Protein AF-H9FHM6-F1 (afdb_monomer_lite)

Structure (mmCIF, N/CA/C/O backbone):
data_AF-H9FHM6-F1
#
_entry.id   AF-H9FHM6-F1
#
loop_
_atom_site.group_PDB
_atom_site.id
_atom_site.type_symbol
_atom_site.label_atom_id
_atom_site.label_alt_id
_atom_site.label_comp_id
_atom_site.label_asym_id
_atom_site.label_entity_id
_atom_site.label_seq_id
_atom_site.pdbx_PDB_ins_code
_atom_site.Cartn_x
_atom_site.Cartn_y
_atom_site.Cartn_z
_atom_site.occupancy
_atom_site.B_iso_or_equiv
_atom_site.auth_seq_id
_atom_site.auth_comp_id
_atom_site.auth_asym_id
_atom_site.auth_atom_id
_atom_site.pdbx_PDB_model_num
ATOM 1 N N . ARG A 1 1 ? 4.103 -16.249 -3.673 1.00 85.31 1 ARG A N 1
ATOM 2 C CA . ARG A 1 1 ? 2.623 -16.166 -3.685 1.00 85.31 1 ARG A CA 1
ATOM 3 C C . ARG A 1 1 ? 2.269 -14.720 -3.972 1.00 85.31 1 ARG A C 1
ATOM 5 O O . ARG A 1 1 ? 2.961 -13.858 -3.449 1.00 85.31 1 ARG A O 1
ATOM 12 N N . VAL A 1 2 ? 1.282 -14.484 -4.830 1.00 94.75 2 VAL A N 1
ATOM 13 C CA . VAL A 1 2 ? 0.764 -13.145 -5.135 1.00 94.75 2 VAL A CA 1
ATOM 14 C C . VAL A 1 2 ? -0.624 -13.052 -4.516 1.00 94.75 2 VAL A C 1
ATOM 16 O O . VAL A 1 2 ? -1.421 -13.977 -4.687 1.00 94.75 2 VAL A O 1
ATOM 19 N N . LEU A 1 3 ? -0.878 -11.985 -3.769 1.00 96.19 3 LEU A N 1
ATOM 20 C CA . LEU A 1 3 ? -2.120 -11.754 -3.040 1.00 96.19 3 LEU A CA 1
ATOM 21 C C . LEU A 1 3 ? -2.648 -10.373 -3.399 1.00 96.19 3 LEU A C 1
ATOM 23 O O . LEU A 1 3 ? -1.886 -9.412 -3.451 1.00 96.19 3 LEU A O 1
ATOM 27 N N . GLN A 1 4 ? -3.953 -10.276 -3.613 1.00 96.12 4 GLN A N 1
ATOM 28 C CA . GLN A 1 4 ? -4.640 -9.005 -3.727 1.00 96.12 4 GLN A CA 1
ATOM 29 C C . GLN A 1 4 ? -5.684 -8.892 -2.616 1.00 96.12 4 GLN A C 1
ATOM 31 O O . GLN A 1 4 ? -6.581 -9.729 -2.518 1.00 96.12 4 GLN A O 1
ATOM 36 N N . VAL A 1 5 ? -5.569 -7.854 -1.794 1.00 96.56 5 VAL A N 1
ATOM 37 C CA . VAL A 1 5 ? -6.549 -7.483 -0.768 1.00 96.56 5 VAL A CA 1
ATOM 38 C C . VAL A 1 5 ? -7.176 -6.172 -1.211 1.00 96.56 5 VAL A C 1
ATOM 40 O O . VAL A 1 5 ? -6.481 -5.162 -1.303 1.00 96.56 5 VAL A O 1
ATOM 43 N N . GLY A 1 6 ? -8.458 -6.209 -1.577 1.00 94.31 6 GLY A N 1
ATOM 44 C CA . GLY A 1 6 ? -9.144 -5.082 -2.204 1.00 94.31 6 GLY A CA 1
ATOM 45 C C . GLY A 1 6 ? -8.365 -4.532 -3.407 1.00 94.31 6 GLY A C 1
ATOM 46 O O . GLY A 1 6 ? -8.146 -5.237 -4.400 1.00 94.31 6 GLY A O 1
ATOM 47 N N . PHE A 1 7 ? -7.923 -3.284 -3.295 1.00 93.94 7 PHE A N 1
ATOM 48 C CA . PHE A 1 7 ? -7.172 -2.536 -4.309 1.00 93.94 7 PHE A CA 1
ATOM 49 C C . PHE A 1 7 ? -5.644 -2.591 -4.140 1.00 93.94 7 PHE A C 1
ATOM 51 O O . PHE A 1 7 ? -4.909 -1.885 -4.831 1.00 93.94 7 PHE A O 1
ATOM 58 N N . HIS A 1 8 ? -5.156 -3.439 -3.233 1.00 95.81 8 HIS A N 1
ATOM 59 C CA . HIS A 1 8 ? -3.741 -3.587 -2.922 1.00 95.81 8 HIS A CA 1
ATOM 60 C C . HIS A 1 8 ? -3.226 -4.965 -3.354 1.00 95.81 8 HIS A C 1
ATOM 62 O O . HIS A 1 8 ? -3.703 -5.996 -2.881 1.00 95.81 8 HIS A O 1
ATOM 68 N N . LEU A 1 9 ? -2.249 -4.999 -4.259 1.00 96.81 9 LEU A N 1
ATOM 69 C CA . LEU A 1 9 ? -1.595 -6.202 -4.775 1.00 96.81 9 LEU A CA 1
ATOM 70 C C . LEU A 1 9 ? -0.186 -6.306 -4.200 1.00 96.81 9 LEU A C 1
ATOM 72 O O . LEU A 1 9 ? 0.595 -5.371 -4.327 1.00 96.81 9 LEU A O 1
ATOM 76 N N . SER A 1 10 ? 0.171 -7.459 -3.646 1.00 97.06 10 SER A N 1
ATOM 77 C CA . SER A 1 10 ? 1.517 -7.728 -3.145 1.00 97.06 10 SER A CA 1
ATOM 78 C C . SER A 1 10 ? 2.063 -9.065 -3.636 1.00 97.06 10 SER A C 1
ATOM 80 O O . SER A 1 10 ? 1.329 -10.013 -3.942 1.00 97.06 10 SER A O 1
ATOM 82 N N . GLY A 1 11 ? 3.386 -9.145 -3.738 1.00 96.25 11 GLY A N 1
ATOM 83 C CA . GLY A 1 11 ? 4.077 -10.352 -4.158 1.00 96.25 11 GLY A CA 1
ATOM 84 C C . GLY A 1 11 ? 5.587 -10.251 -4.004 1.00 96.25 11 GLY A C 1
ATOM 85 O O . GLY A 1 11 ? 6.148 -9.173 -3.845 1.00 96.25 11 GLY A O 1
ATOM 86 N N . ASN A 1 12 ? 6.245 -11.405 -4.088 1.00 95.38 12 ASN A N 1
ATOM 87 C CA . ASN A 1 12 ? 7.701 -11.491 -4.099 1.00 95.38 12 ASN A CA 1
ATOM 88 C C . ASN A 1 12 ? 8.183 -11.805 -5.513 1.00 95.38 12 ASN A C 1
ATOM 90 O O . ASN A 1 12 ? 7.751 -12.806 -6.096 1.00 95.38 12 ASN A O 1
ATOM 94 N N . ILE A 1 13 ? 9.084 -10.978 -6.034 1.00 94.62 13 ILE A N 1
ATOM 95 C CA . ILE A 1 13 ? 9.732 -11.164 -7.330 1.00 94.62 13 ILE A CA 1
ATOM 96 C C . ILE A 1 13 ? 11.127 -11.728 -7.105 1.00 94.62 13 ILE A C 1
ATOM 98 O O . ILE A 1 13 ? 11.865 -11.265 -6.238 1.00 94.62 13 ILE A O 1
ATOM 102 N N . ARG A 1 14 ? 11.460 -12.761 -7.875 1.00 92.38 14 ARG A N 1
ATOM 103 C CA . ARG A 1 14 ? 12.772 -13.398 -7.863 1.00 92.38 14 ARG A CA 1
ATOM 104 C C . ARG A 1 14 ? 13.575 -12.900 -9.047 1.00 92.38 14 ARG A C 1
ATOM 106 O O . ARG A 1 14 ? 13.122 -13.036 -10.184 1.00 92.38 14 ARG A O 1
ATOM 113 N N . GLU A 1 15 ? 14.739 -12.338 -8.767 1.00 89.75 15 GLU A N 1
ATOM 114 C CA . GLU A 1 15 ? 15.696 -11.928 -9.783 1.00 89.75 15 GLU A CA 1
ATOM 115 C C . GLU A 1 15 ? 16.900 -12.882 -9.737 1.00 89.75 15 GLU A C 1
ATOM 117 O O . GLU A 1 15 ? 17.553 -12.991 -8.690 1.00 89.75 15 GLU A O 1
ATOM 122 N N . PRO A 1 16 ? 17.183 -13.617 -10.830 1.00 84.19 16 PRO A N 1
ATOM 123 C CA . PRO A 1 16 ? 18.347 -14.486 -10.877 1.00 84.19 16 PRO A CA 1
ATOM 124 C C . PRO A 1 16 ? 19.620 -13.639 -10.782 1.00 84.19 16 PRO A C 1
ATOM 126 O O . PRO A 1 16 ? 19.799 -12.687 -11.540 1.00 84.19 16 PRO A O 1
ATOM 129 N N . GLY A 1 17 ? 20.500 -13.997 -9.844 1.00 81.81 17 GLY A N 1
ATOM 130 C CA . GLY A 1 17 ? 21.808 -13.364 -9.703 1.00 81.81 17 GLY A CA 1
ATOM 131 C C . GLY A 1 17 ? 22.712 -13.634 -10.909 1.00 81.81 17 GLY A C 1
ATOM 132 O O . GLY A 1 17 ? 22.479 -14.554 -11.701 1.00 81.81 17 GLY A O 1
ATOM 133 N N . GLY A 1 18 ? 23.774 -12.835 -11.040 1.00 82.56 18 GLY A N 1
ATOM 134 C CA . GLY A 1 18 ? 24.854 -13.118 -11.984 1.00 82.56 18 GLY A CA 1
ATOM 135 C C . GLY A 1 18 ? 25.578 -14.441 -11.670 1.00 82.56 18 GLY A C 1
ATOM 136 O O . GLY A 1 18 ? 25.321 -15.072 -10.643 1.00 82.56 18 GLY A O 1
ATOM 137 N N . PRO A 1 19 ? 26.509 -14.891 -12.530 1.00 79.62 19 PRO A N 1
ATOM 138 C CA . PRO A 1 19 ? 27.256 -16.126 -12.302 1.00 79.62 19 PRO A CA 1
ATOM 139 C C . PRO A 1 19 ? 27.981 -16.102 -10.946 1.00 79.62 19 PRO A C 1
ATOM 141 O O . PRO A 1 19 ? 28.903 -15.317 -10.748 1.00 79.62 19 PRO A O 1
ATOM 144 N N . GLY A 1 20 ? 27.566 -16.970 -10.018 1.00 80.12 20 GLY A N 1
ATOM 145 C CA . GLY A 1 20 ? 28.132 -17.055 -8.666 1.00 80.12 20 GLY A CA 1
ATOM 146 C C . GLY A 1 20 ? 27.477 -16.148 -7.615 1.00 80.12 20 GLY A C 1
ATOM 147 O O . GLY A 1 20 ? 27.861 -16.225 -6.450 1.00 80.12 20 GLY A O 1
ATOM 148 N N . GLU A 1 21 ? 26.481 -15.338 -7.981 1.00 83.56 21 GLU A N 1
ATOM 149 C CA . GLU A 1 21 ? 25.692 -14.545 -7.032 1.00 83.56 21 GLU A CA 1
ATOM 150 C C . GLU A 1 21 ? 24.398 -15.266 -6.616 1.00 83.56 21 GLU A C 1
ATOM 152 O O . GLU A 1 21 ? 23.794 -15.981 -7.422 1.00 83.56 21 GLU A O 1
ATOM 157 N N . PRO A 1 22 ? 23.937 -15.081 -5.365 1.00 84.75 22 PRO A N 1
ATOM 158 C CA . PRO A 1 22 ? 22.663 -15.630 -4.920 1.00 84.75 22 PRO A CA 1
ATOM 159 C C . PRO A 1 22 ? 21.474 -14.960 -5.626 1.00 84.75 22 PRO A C 1
ATOM 161 O O . PRO A 1 22 ? 21.528 -13.793 -6.015 1.00 84.75 22 PRO A O 1
ATOM 164 N N . GLU A 1 23 ? 20.372 -15.704 -5.745 1.00 89.00 23 GLU A N 1
ATOM 165 C CA . GLU A 1 23 ? 19.079 -15.165 -6.179 1.00 89.00 23 GLU A CA 1
ATOM 166 C C . GLU A 1 23 ? 18.618 -14.066 -5.212 1.00 89.00 23 GLU A C 1
ATOM 168 O O . GLU A 1 23 ? 18.685 -14.228 -3.989 1.00 89.00 23 GLU A O 1
ATOM 173 N N . ARG A 1 24 ? 18.137 -12.948 -5.761 1.00 91.00 24 ARG A N 1
ATOM 174 C CA . ARG A 1 24 ? 17.620 -11.826 -4.974 1.00 91.00 24 ARG A CA 1
ATOM 175 C C . ARG A 1 24 ? 16.100 -11.881 -4.937 1.00 91.00 24 ARG A C 1
ATOM 177 O O . ARG A 1 24 ? 15.446 -12.186 -5.936 1.00 91.00 24 ARG A O 1
ATOM 184 N N . LEU A 1 25 ? 15.538 -11.591 -3.767 1.00 93.00 25 LEU A N 1
ATOM 185 C CA . LEU A 1 25 ? 14.098 -11.566 -3.549 1.00 93.00 25 LEU A CA 1
ATOM 186 C C . LEU A 1 25 ? 13.657 -10.138 -3.244 1.00 93.00 25 LEU A C 1
ATOM 188 O O . LEU A 1 25 ? 14.088 -9.553 -2.253 1.00 93.00 25 LEU A O 1
ATOM 192 N N . TYR A 1 26 ? 12.759 -9.611 -4.065 1.00 94.44 26 TYR A N 1
ATOM 193 C CA . TYR A 1 26 ? 12.200 -8.277 -3.901 1.00 94.44 26 TYR A CA 1
ATOM 194 C C . TYR A 1 26 ? 10.729 -8.377 -3.519 1.00 94.44 26 TYR A C 1
ATOM 196 O O . TYR A 1 26 ? 9.919 -8.918 -4.275 1.00 94.44 26 TYR A O 1
ATOM 204 N N . HIS A 1 27 ? 10.379 -7.853 -2.346 1.00 94.88 27 HIS A N 1
ATOM 205 C CA . HIS A 1 27 ? 8.982 -7.647 -1.984 1.00 94.88 27 HIS A CA 1
ATOM 206 C C . HIS A 1 27 ? 8.454 -6.419 -2.726 1.00 94.88 27 HIS A C 1
ATOM 208 O O . HIS A 1 27 ? 9.085 -5.357 -2.711 1.00 94.88 27 HIS A O 1
ATOM 214 N N . VAL A 1 28 ? 7.308 -6.580 -3.381 1.00 96.00 28 VAL A N 1
ATOM 215 C CA . VAL A 1 28 ? 6.662 -5.544 -4.182 1.00 96.00 28 VAL A CA 1
ATOM 216 C C . VAL A 1 28 ? 5.209 -5.426 -3.758 1.00 96.00 28 VAL A C 1
ATOM 218 O O . VAL A 1 28 ? 4.505 -6.433 -3.658 1.00 96.00 28 VAL A O 1
ATOM 221 N N . SER A 1 29 ? 4.749 -4.197 -3.560 1.00 95.38 29 SER A N 1
ATOM 222 C CA . SER A 1 29 ? 3.340 -3.873 -3.401 1.00 95.38 29 SER A CA 1
ATOM 223 C C . SER A 1 29 ? 2.911 -2.761 -4.354 1.00 95.38 29 SER A C 1
ATOM 225 O O . SER A 1 29 ? 3.687 -1.875 -4.708 1.00 95.38 29 SER A O 1
ATOM 227 N N . ILE A 1 30 ? 1.672 -2.855 -4.826 1.00 95.06 30 ILE A N 1
ATOM 228 C CA . ILE A 1 30 ? 1.076 -1.972 -5.824 1.00 95.06 30 ILE A CA 1
ATOM 229 C C . ILE A 1 30 ? -0.347 -1.679 -5.371 1.00 95.06 30 ILE A C 1
ATOM 231 O O . ILE A 1 30 ? -1.136 -2.607 -5.193 1.00 95.06 30 ILE A O 1
ATOM 235 N N . SER A 1 31 ? -0.690 -0.404 -5.243 1.00 93.12 31 SER A N 1
ATOM 236 C CA . SER A 1 31 ? -2.080 0.019 -5.088 1.00 93.12 31 SER A CA 1
ATOM 237 C C . SER A 1 31 ? -2.587 0.554 -6.415 1.00 93.12 31 SER A C 1
ATOM 239 O O . SER A 1 31 ? -1.858 1.233 -7.146 1.00 93.12 31 SER A O 1
ATOM 241 N N . PHE A 1 32 ? -3.828 0.226 -6.745 1.00 90.69 32 PHE A N 1
ATOM 242 C CA . PHE A 1 32 ? -4.462 0.689 -7.970 1.00 90.69 32 PHE A CA 1
ATOM 243 C C . PHE A 1 32 ? -5.866 1.195 -7.699 1.00 90.69 32 PHE A C 1
ATOM 245 O O . PHE A 1 32 ? -6.583 0.662 -6.869 1.00 90.69 32 PHE A O 1
ATOM 252 N N . ASP A 1 33 ? -6.278 2.206 -8.444 1.00 86.44 33 ASP A N 1
ATOM 253 C CA . ASP A 1 33 ? -7.623 2.758 -8.400 1.00 86.44 33 ASP A CA 1
ATOM 254 C C . ASP A 1 33 ? -8.052 3.105 -9.825 1.00 86.44 33 ASP A C 1
ATOM 256 O O . ASP A 1 33 ? -7.259 3.657 -10.589 1.00 86.44 33 ASP A O 1
ATOM 260 N N . ARG A 1 34 ? -9.293 2.756 -10.191 1.00 82.69 34 ARG A N 1
ATOM 261 C CA . ARG A 1 34 ? -9.879 3.018 -11.520 1.00 82.69 34 ARG A CA 1
ATOM 262 C C . ARG A 1 34 ? -8.893 2.727 -12.662 1.00 82.69 34 ARG A C 1
ATOM 264 O O . ARG A 1 34 ? -8.649 3.578 -13.498 1.00 82.69 34 ARG A O 1
ATOM 271 N N . CYS A 1 35 ? -8.301 1.529 -12.652 1.00 79.81 35 CYS A N 1
ATOM 272 C CA . CYS A 1 35 ? -7.311 1.051 -13.632 1.00 79.81 35 CYS A CA 1
ATOM 273 C C . CYS A 1 35 ? -5.944 1.770 -13.659 1.00 79.81 35 CYS A C 1
ATOM 275 O O . CYS A 1 35 ? -5.107 1.421 -14.493 1.00 79.81 35 CYS A O 1
ATOM 277 N N . LYS A 1 36 ? -5.658 2.683 -12.724 1.00 83.69 36 LYS A N 1
ATOM 278 C CA . LYS A 1 36 ? -4.358 3.360 -12.581 1.00 83.69 36 LYS A CA 1
ATOM 279 C C . LYS A 1 36 ? -3.587 2.814 -11.396 1.00 83.69 36 LYS A C 1
ATOM 281 O O . LYS A 1 36 ? -4.176 2.524 -10.363 1.00 83.69 36 LYS A O 1
ATOM 286 N N . ILE A 1 37 ? -2.266 2.747 -11.513 1.00 88.69 37 ILE A N 1
ATOM 287 C CA . ILE A 1 37 ? -1.392 2.521 -10.358 1.00 88.69 37 ILE A CA 1
ATOM 288 C C . ILE A 1 37 ? -1.253 3.849 -9.609 1.00 88.69 37 ILE A C 1
ATOM 290 O O . ILE A 1 37 ? -0.779 4.834 -10.181 1.00 88.69 37 ILE A O 1
ATOM 294 N N . THR A 1 38 ? -1.670 3.868 -8.345 1.00 87.12 38 THR A N 1
ATOM 295 C CA . THR A 1 38 ? -1.702 5.065 -7.485 1.00 87.12 38 THR A CA 1
ATOM 296 C C . THR A 1 38 ? -0.558 5.101 -6.478 1.00 87.12 38 THR A C 1
ATOM 298 O O . THR A 1 38 ? -0.101 6.179 -6.101 1.00 87.12 38 THR A O 1
ATOM 301 N N . SER A 1 39 ? -0.023 3.941 -6.095 1.00 88.62 39 SER A N 1
ATOM 302 C CA . SER A 1 39 ? 1.209 3.845 -5.313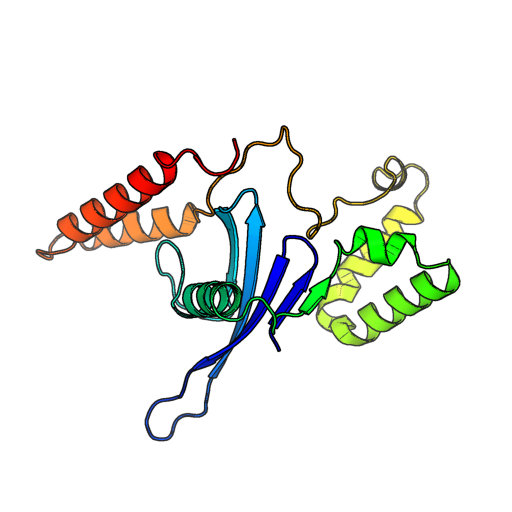 1.00 88.62 39 SER A CA 1
ATOM 303 C C . SER A 1 39 ? 1.940 2.536 -5.571 1.00 88.62 39 SER A C 1
ATOM 305 O O . SER A 1 39 ? 1.327 1.522 -5.918 1.00 88.62 39 SER A O 1
ATOM 307 N N . VAL A 1 40 ? 3.260 2.558 -5.395 1.00 91.06 40 VAL A N 1
ATOM 308 C CA . VAL A 1 40 ? 4.104 1.363 -5.451 1.00 91.06 40 VAL A CA 1
ATOM 309 C C . VAL A 1 40 ? 5.105 1.374 -4.306 1.00 91.06 40 VAL A C 1
ATOM 311 O O . VAL A 1 40 ? 5.547 2.428 -3.860 1.00 91.06 40 VAL A O 1
ATOM 314 N N . SER A 1 41 ? 5.488 0.191 -3.848 1.00 91.31 41 SER A N 1
ATOM 315 C CA . SER A 1 41 ? 6.651 -0.008 -2.992 1.00 91.31 41 SER A CA 1
ATOM 316 C C . SER A 1 41 ? 7.407 -1.224 -3.497 1.00 91.31 41 SER A C 1
ATOM 318 O O . SER A 1 41 ? 6.813 -2.265 -3.779 1.00 91.31 41 SER A O 1
ATOM 320 N N . CYS A 1 42 ? 8.719 -1.098 -3.653 1.00 92.69 42 CYS A N 1
ATOM 321 C CA . CYS A 1 42 ? 9.576 -2.192 -4.076 1.00 92.69 42 CYS A CA 1
ATOM 322 C C . CYS A 1 42 ? 10.878 -2.136 -3.287 1.00 92.69 42 CYS A C 1
ATOM 324 O O . CYS A 1 42 ? 11.508 -1.087 -3.220 1.00 92.69 42 CYS A O 1
ATOM 326 N N . GLY A 1 43 ? 11.321 -3.273 -2.751 1.00 89.75 43 GLY A N 1
ATOM 327 C CA . GLY A 1 43 ? 12.585 -3.368 -2.010 1.00 89.75 43 GLY A CA 1
ATOM 328 C C . GLY A 1 43 ? 13.855 -3.308 -2.872 1.00 89.75 43 GLY A C 1
ATOM 329 O O . GLY A 1 43 ? 14.872 -3.852 -2.460 1.00 89.75 43 GLY A O 1
ATOM 330 N N . CYS A 1 44 ? 13.798 -2.753 -4.088 1.00 90.12 44 CYS A N 1
ATOM 331 C CA . CYS A 1 44 ? 14.959 -2.640 -4.974 1.00 90.12 44 CYS A CA 1
ATOM 332 C C . CYS A 1 44 ? 15.469 -1.201 -5.023 1.00 90.12 44 CYS A C 1
ATOM 334 O O . CYS A 1 44 ? 14.677 -0.269 -4.934 1.00 90.12 44 CYS A O 1
ATOM 336 N N . ASP A 1 45 ? 16.753 -1.021 -5.321 1.00 82.56 45 ASP A N 1
ATOM 337 C CA . ASP A 1 45 ? 17.363 0.310 -5.443 1.00 82.56 45 ASP A CA 1
ATOM 338 C C . ASP A 1 45 ? 17.079 0.996 -6.792 1.00 82.56 45 ASP A C 1
ATOM 340 O O . ASP A 1 45 ? 17.639 2.054 -7.091 1.00 82.56 45 ASP A O 1
ATOM 344 N N . ASN A 1 46 ? 16.249 0.388 -7.650 1.00 77.88 46 ASN A N 1
ATOM 345 C CA .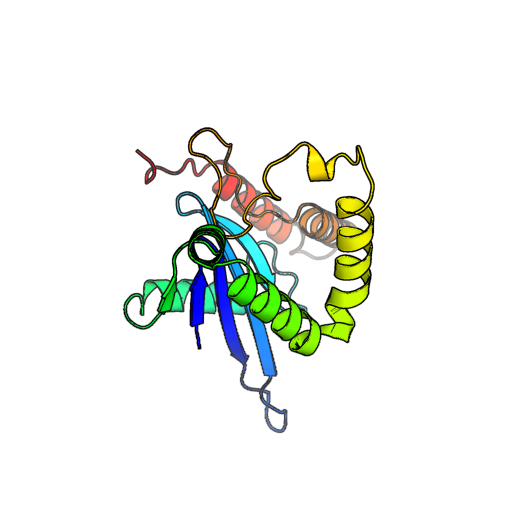 ASN A 1 46 ? 15.971 0.938 -8.968 1.00 77.88 46 ASN A CA 1
ATOM 346 C C . ASN A 1 46 ? 15.142 2.219 -8.853 1.00 77.88 46 ASN A C 1
ATOM 348 O O . ASN A 1 46 ? 13.966 2.186 -8.495 1.00 77.88 46 ASN A O 1
ATOM 352 N N . ARG A 1 47 ? 15.762 3.323 -9.260 1.00 66.44 47 ARG A N 1
ATOM 353 C CA . ARG A 1 47 ? 15.150 4.640 -9.373 1.00 66.44 47 ARG A CA 1
ATOM 354 C C . ARG A 1 47 ? 14.647 4.900 -10.793 1.00 66.44 47 ARG A C 1
ATOM 356 O O . ARG A 1 47 ? 14.916 5.968 -11.329 1.00 66.44 47 ARG A O 1
ATOM 363 N N . ASP A 1 48 ? 13.944 3.970 -11.434 1.00 69.25 48 ASP A N 1
ATOM 364 C CA . ASP A 1 48 ? 13.270 4.290 -12.703 1.00 69.25 48 ASP A CA 1
ATOM 365 C C . ASP A 1 48 ? 12.147 5.309 -12.448 1.00 69.25 48 ASP A C 1
ATOM 367 O O . ASP A 1 48 ? 11.521 5.296 -11.393 1.00 69.25 48 ASP A O 1
ATOM 371 N N . LEU A 1 49 ? 11.897 6.190 -13.414 1.00 66.44 49 LEU A N 1
ATOM 372 C CA . LEU A 1 49 ? 10.981 7.334 -13.320 1.00 66.44 49 LEU A CA 1
ATOM 373 C C . LEU A 1 49 ? 9.531 6.969 -13.010 1.00 66.44 49 LEU A C 1
ATOM 375 O O . LEU A 1 49 ? 8.776 7.821 -12.554 1.00 66.44 49 LEU A O 1
ATOM 379 N N . PHE A 1 50 ? 9.127 5.745 -13.345 1.00 74.19 50 PHE A N 1
ATOM 380 C CA . PHE A 1 50 ? 7.738 5.314 -13.235 1.00 74.19 50 PHE A CA 1
ATOM 381 C C . PHE A 1 50 ? 7.646 4.018 -12.447 1.00 74.19 50 PHE A C 1
ATOM 383 O O . PHE A 1 50 ? 7.176 4.019 -11.316 1.00 74.19 50 PHE A O 1
ATOM 390 N N . TYR A 1 51 ? 8.121 2.913 -13.026 1.00 86.25 51 TYR A N 1
ATOM 391 C CA . TYR A 1 51 ? 8.014 1.589 -12.426 1.00 86.25 51 TYR A CA 1
ATOM 392 C C . TYR A 1 51 ? 9.274 0.788 -12.723 1.00 86.25 51 TYR A C 1
ATOM 394 O O . TYR A 1 51 ? 9.664 0.645 -13.881 1.00 86.25 51 TYR A O 1
ATOM 402 N N . CYS A 1 52 ? 9.887 0.213 -11.692 1.00 90.06 52 CYS A N 1
ATOM 403 C CA . CYS A 1 52 ? 10.969 -0.740 -11.894 1.00 90.06 52 CYS A CA 1
ATOM 404 C C . CYS 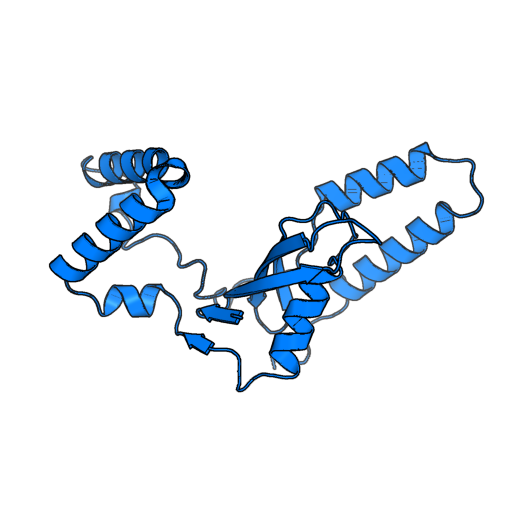A 1 52 ? 10.452 -2.027 -12.567 1.00 90.06 52 CYS A C 1
ATOM 406 O O . CYS A 1 52 ? 9.253 -2.333 -12.550 1.00 90.06 52 CYS A O 1
ATOM 408 N N . ALA A 1 53 ? 11.367 -2.836 -13.110 1.00 92.12 53 ALA A N 1
ATOM 409 C CA . ALA A 1 53 ? 11.025 -4.112 -13.741 1.00 92.12 53 ALA A CA 1
ATOM 410 C C . ALA A 1 53 ? 10.225 -5.051 -12.815 1.00 92.12 53 ALA A C 1
ATOM 412 O O . ALA A 1 53 ? 9.370 -5.791 -13.296 1.00 92.12 53 ALA A O 1
ATOM 413 N N . HIS A 1 54 ? 10.439 -4.987 -11.496 1.00 94.25 54 HIS A N 1
ATOM 414 C CA . HIS A 1 54 ? 9.711 -5.796 -10.515 1.00 94.25 54 HIS A CA 1
ATOM 415 C C . HIS A 1 54 ? 8.233 -5.406 -10.399 1.00 94.25 54 HIS A C 1
ATOM 417 O O . HIS A 1 54 ? 7.366 -6.280 -10.386 1.00 94.25 54 HIS A O 1
ATOM 423 N N . VAL A 1 55 ? 7.936 -4.102 -10.373 1.00 94.06 55 VAL A N 1
ATOM 424 C CA . VAL A 1 55 ? 6.558 -3.590 -10.398 1.00 94.06 55 VAL A CA 1
ATOM 425 C C . VAL A 1 55 ? 5.878 -4.025 -11.693 1.00 94.06 55 VAL A C 1
ATOM 427 O O . VAL A 1 55 ? 4.805 -4.624 -11.652 1.00 94.06 55 VAL A O 1
ATOM 430 N N . VAL A 1 56 ? 6.542 -3.828 -12.837 1.00 93.00 56 VAL A N 1
ATOM 431 C CA . VAL A 1 56 ? 6.019 -4.246 -14.148 1.00 93.00 56 VAL A CA 1
ATOM 432 C C . VAL A 1 56 ? 5.762 -5.757 -14.187 1.00 93.00 56 VAL A C 1
ATOM 434 O O . VAL A 1 56 ? 4.712 -6.193 -14.663 1.00 93.00 56 VAL A O 1
ATOM 437 N N . ALA A 1 57 ? 6.680 -6.566 -13.654 1.00 95.25 57 ALA A N 1
ATOM 438 C CA . ALA A 1 57 ? 6.536 -8.016 -13.588 1.00 95.25 57 ALA A CA 1
ATOM 439 C C . ALA A 1 57 ? 5.317 -8.434 -12.752 1.00 95.25 57 ALA A C 1
ATOM 441 O O . ALA A 1 57 ? 4.528 -9.265 -13.207 1.00 95.25 57 ALA A O 1
ATOM 442 N N . LEU A 1 58 ? 5.121 -7.835 -11.571 1.00 96.25 58 LEU A N 1
ATOM 443 C CA . LEU A 1 58 ? 3.973 -8.125 -10.710 1.00 96.25 58 LEU A CA 1
ATOM 444 C C . LEU A 1 58 ? 2.646 -7.723 -11.376 1.00 96.25 58 LEU A C 1
ATOM 446 O O . LEU A 1 58 ? 1.701 -8.518 -11.389 1.00 96.25 58 LEU A O 1
ATOM 450 N N . SER A 1 59 ? 2.584 -6.539 -11.997 1.00 95.00 59 SER A N 1
ATOM 451 C CA . SER A 1 59 ? 1.407 -6.082 -12.747 1.00 95.00 59 SER A CA 1
ATOM 452 C C . SER A 1 59 ? 1.067 -7.026 -13.904 1.00 95.00 59 SER A C 1
ATOM 454 O O . SER A 1 59 ? -0.075 -7.475 -14.032 1.00 95.00 59 SER A O 1
ATOM 456 N N . LEU A 1 60 ? 2.056 -7.392 -14.727 1.00 95.25 60 LEU A N 1
ATOM 457 C CA . LEU A 1 60 ? 1.858 -8.312 -15.850 1.00 95.25 60 LEU A CA 1
ATOM 458 C C . LEU A 1 60 ? 1.445 -9.708 -15.381 1.00 95.25 60 LEU A C 1
ATOM 460 O O . LEU A 1 60 ? 0.588 -10.328 -16.016 1.00 95.25 60 LEU A O 1
ATOM 464 N N . TYR A 1 61 ? 2.014 -10.198 -14.275 1.00 95.88 61 TYR A N 1
ATOM 465 C CA . TYR A 1 61 ? 1.626 -11.477 -13.689 1.00 95.88 61 TYR A CA 1
ATOM 466 C C . TYR A 1 61 ? 0.148 -11.465 -13.283 1.00 95.88 61 TYR A C 1
ATOM 468 O O . TYR A 1 61 ? -0.596 -12.373 -13.655 1.00 95.88 61 TYR A O 1
ATOM 476 N N . ARG A 1 62 ? -0.315 -10.406 -12.603 1.00 95.44 62 ARG A N 1
ATOM 477 C CA . ARG A 1 62 ? -1.726 -10.261 -12.214 1.00 95.44 62 ARG A CA 1
ATOM 478 C C . ARG A 1 62 ? -2.678 -10.226 -13.411 1.00 95.44 62 ARG A C 1
ATOM 480 O O . ARG A 1 62 ? -3.771 -10.793 -13.321 1.00 95.44 62 ARG A O 1
ATOM 487 N N . ILE A 1 63 ? -2.282 -9.583 -14.511 1.00 94.19 63 ILE A N 1
ATOM 488 C CA . ILE A 1 63 ? -3.080 -9.505 -15.745 1.00 94.19 63 ILE A CA 1
ATOM 489 C C . ILE A 1 63 ? -3.145 -10.875 -16.431 1.00 94.19 63 ILE A C 1
ATOM 491 O O . ILE A 1 63 ? -4.227 -11.360 -16.757 1.00 94.19 63 ILE A O 1
ATOM 495 N N . ARG A 1 64 ? -1.994 -11.531 -16.624 1.00 96.25 64 ARG A N 1
ATOM 496 C CA . ARG A 1 64 ? -1.898 -12.796 -17.373 1.00 96.25 64 ARG A CA 1
ATOM 497 C C . ARG A 1 64 ? -2.413 -14.005 -16.597 1.00 96.25 64 ARG A C 1
ATOM 499 O O . ARG A 1 64 ? -2.919 -14.948 -17.199 1.00 96.25 64 ARG A O 1
ATOM 506 N N . HIS A 1 65 ? -2.313 -13.977 -15.271 1.00 95.00 65 HIS A N 1
ATOM 507 C CA . HIS A 1 65 ? -2.653 -15.094 -14.392 1.00 95.00 65 HIS A CA 1
ATOM 508 C C . HIS A 1 65 ? -3.770 -14.727 -13.411 1.00 95.00 65 HIS A C 1
ATOM 510 O O . HIS A 1 65 ? -3.742 -15.117 -12.246 1.00 95.00 65 HIS A O 1
ATOM 516 N N . ALA A 1 66 ? -4.790 -14.006 -13.884 1.00 91.69 66 ALA A N 1
ATOM 517 C CA . ALA A 1 66 ? -5.866 -13.468 -13.049 1.00 91.69 66 ALA A CA 1
ATOM 518 C C . ALA A 1 66 ? -6.565 -14.499 -12.144 1.00 91.69 66 ALA A C 1
ATOM 520 O O . ALA A 1 66 ? -6.980 -14.157 -11.045 1.00 91.69 66 ALA A O 1
ATOM 521 N N . ARG A 1 67 ? -6.673 -15.758 -12.589 1.00 93.12 67 ARG A N 1
ATOM 522 C CA . ARG A 1 67 ? -7.296 -16.852 -11.820 1.00 93.12 67 ARG A CA 1
ATOM 523 C C . ARG A 1 67 ? -6.369 -17.502 -10.788 1.00 93.12 67 ARG A C 1
ATOM 525 O O . ARG A 1 67 ? -6.843 -18.264 -9.958 1.00 93.12 67 ARG A O 1
ATOM 532 N N . GLN A 1 68 ? -5.061 -17.261 -10.876 1.00 93.00 68 GLN A N 1
ATOM 533 C CA . GLN A 1 68 ? -4.065 -17.800 -9.942 1.00 93.00 68 GLN A CA 1
ATOM 534 C C . GLN A 1 68 ? -3.762 -16.827 -8.800 1.00 93.00 68 GLN A C 1
ATOM 536 O O . GLN A 1 68 ? -3.220 -17.239 -7.777 1.00 93.00 68 GLN A O 1
ATOM 541 N N . VAL A 1 69 ? -4.091 -15.542 -8.973 1.00 93.38 69 VAL A N 1
ATOM 542 C CA . VAL A 1 69 ? -3.956 -14.553 -7.906 1.00 93.38 69 VAL A CA 1
ATOM 543 C C . VAL A 1 69 ? -5.124 -14.689 -6.946 1.00 93.38 69 VAL A C 1
ATOM 545 O O . VAL A 1 69 ? -6.288 -14.639 -7.338 1.00 93.38 69 VAL A O 1
ATOM 548 N N . GLU A 1 70 ? -4.795 -14.852 -5.674 1.00 93.81 70 GLU A N 1
ATOM 549 C CA . GLU A 1 70 ? -5.783 -14.885 -4.611 1.00 93.81 70 GLU A CA 1
ATOM 550 C C . GLU A 1 70 ? -6.365 -13.490 -4.391 1.00 93.81 70 GLU A C 1
ATOM 552 O O . GLU A 1 70 ? -5.621 -12.532 -4.179 1.00 93.81 70 GLU A O 1
ATOM 557 N N . LEU A 1 71 ? -7.694 -13.395 -4.431 1.00 93.81 71 LEU A N 1
ATOM 558 C CA . LEU A 1 71 ? -8.431 -12.157 -4.212 1.00 93.81 71 LEU A CA 1
ATOM 559 C C . LEU A 1 71 ? -9.132 -12.215 -2.857 1.00 93.81 71 LEU A C 1
ATOM 561 O O . LEU A 1 71 ? -9.829 -13.182 -2.547 1.00 93.81 71 LEU A O 1
ATOM 565 N N . ARG A 1 72 ? -8.959 -11.165 -2.061 1.00 94.88 72 ARG A N 1
ATOM 566 C CA . ARG A 1 72 ? -9.665 -10.934 -0.802 1.00 94.88 72 ARG A CA 1
ATOM 567 C C . ARG A 1 72 ? -10.382 -9.590 -0.873 1.00 94.88 72 ARG A C 1
ATOM 569 O O . ARG A 1 72 ? -9.938 -8.683 -1.577 1.00 94.88 72 ARG A O 1
ATOM 576 N N . LEU A 1 73 ? -11.479 -9.475 -0.131 1.00 94.12 73 LEU A N 1
ATOM 577 C CA . LEU A 1 73 ? -12.131 -8.190 0.125 1.00 94.12 73 LEU A CA 1
ATOM 578 C C . LEU A 1 73 ? -11.157 -7.227 0.825 1.00 94.12 73 LEU A C 1
ATOM 580 O O . LEU A 1 73 ? -10.147 -7.697 1.365 1.00 94.12 73 LEU A O 1
ATOM 584 N N . PRO A 1 74 ? -11.447 -5.914 0.833 1.00 94.94 74 PRO A N 1
ATOM 585 C CA . PRO A 1 74 ? -10.735 -4.979 1.693 1.00 94.94 74 PRO A CA 1
ATOM 586 C C . PRO A 1 74 ? -10.654 -5.494 3.133 1.00 94.94 74 PRO A C 1
ATOM 588 O O . PRO A 1 74 ? -11.528 -6.233 3.609 1.00 94.94 74 PRO A O 1
ATOM 591 N N . ILE A 1 75 ? -9.565 -5.165 3.818 1.00 95.06 75 ILE A N 1
ATOM 592 C CA . ILE A 1 75 ? -9.280 -5.704 5.142 1.00 95.06 75 ILE A CA 1
ATOM 593 C C . ILE A 1 75 ? -10.331 -5.246 6.157 1.00 95.06 75 ILE A C 1
ATOM 595 O O . ILE A 1 75 ? -10.661 -6.037 7.042 1.00 95.06 75 ILE A O 1
ATOM 599 N N . SER A 1 76 ? -10.931 -4.059 5.989 1.00 94.06 76 SER A N 1
ATOM 600 C CA . SER A 1 76 ? -12.065 -3.587 6.794 1.00 94.06 76 SER A CA 1
ATOM 601 C C . SER A 1 76 ? -13.200 -4.604 6.841 1.00 94.06 76 SER A C 1
ATOM 603 O O . SER A 1 76 ? -13.780 -4.821 7.903 1.00 94.06 76 SER A O 1
ATOM 605 N N . GLU A 1 77 ? -13.450 -5.315 5.737 1.00 94.81 77 GLU A N 1
ATOM 606 C CA . GLU A 1 77 ? -14.582 -6.241 5.637 1.00 94.81 77 GLU A CA 1
ATOM 607 C C . GLU A 1 77 ? -14.280 -7.551 6.348 1.00 94.81 77 GLU A C 1
ATOM 609 O O . GLU A 1 77 ? -15.174 -8.239 6.831 1.00 94.81 77 GLU A O 1
ATOM 614 N N . THR A 1 78 ? -12.997 -7.896 6.430 1.00 94.75 78 THR A N 1
ATOM 615 C CA . THR A 1 78 ? -12.533 -9.027 7.231 1.00 94.75 78 THR A CA 1
ATOM 616 C C . THR A 1 78 ? -12.581 -8.677 8.719 1.00 94.75 78 THR A C 1
ATOM 618 O O . THR A 1 78 ? -13.010 -9.500 9.524 1.00 94.75 78 THR A O 1
ATOM 621 N N . LEU A 1 79 ? -12.181 -7.455 9.089 1.00 95.62 79 LEU A N 1
ATOM 622 C CA . LEU A 1 79 ? -12.209 -6.977 10.474 1.00 95.62 79 LEU A CA 1
ATOM 623 C C . LEU A 1 79 ? -13.642 -6.830 11.001 1.00 95.62 79 LEU A C 1
ATOM 625 O O . LEU A 1 79 ? -13.902 -7.207 12.140 1.00 95.62 79 LEU A O 1
ATOM 629 N N . SER A 1 80 ? -14.584 -6.358 10.179 1.00 94.38 80 SER A N 1
ATOM 630 C CA . SER A 1 80 ? -15.990 -6.187 10.573 1.00 94.38 80 SER A CA 1
ATOM 631 C C . SER A 1 80 ? -16.712 -7.509 10.860 1.00 94.38 80 SER A C 1
ATOM 633 O O . SER A 1 80 ? -17.686 -7.535 11.612 1.00 94.38 80 SER A O 1
ATOM 635 N N . GLN A 1 81 ? -16.218 -8.620 10.310 1.00 95.88 81 GLN A N 1
ATOM 636 C CA . GLN A 1 81 ? -16.740 -9.967 10.558 1.00 95.88 81 GLN A CA 1
ATOM 637 C C . GLN A 1 81 ? -16.181 -10.612 11.835 1.00 95.88 81 GLN A C 1
ATOM 639 O O . GLN A 1 81 ? -16.703 -11.634 12.284 1.00 95.88 81 GLN A O 1
ATOM 644 N N . MET A 1 82 ? -15.114 -10.058 12.419 1.00 97.69 82 MET A N 1
ATOM 645 C CA . MET A 1 82 ? -14.495 -10.602 13.626 1.00 97.69 82 MET A CA 1
ATOM 646 C C . MET A 1 82 ? -15.193 -10.093 14.887 1.00 97.69 82 MET A C 1
ATOM 648 O O . MET A 1 82 ? -15.429 -8.901 15.065 1.00 97.69 82 MET A O 1
ATOM 652 N N . ASN A 1 83 ? -15.467 -11.001 15.821 1.00 98.06 83 ASN A N 1
ATOM 653 C CA . ASN A 1 83 ? -15.909 -10.617 17.159 1.00 98.06 83 ASN A CA 1
ATOM 654 C C . ASN A 1 83 ? -14.742 -10.081 18.015 1.00 98.06 83 ASN A C 1
ATOM 656 O O . ASN A 1 83 ? -13.575 -10.170 17.632 1.00 98.06 83 ASN A O 1
ATOM 660 N N . ARG A 1 84 ? -15.052 -9.567 19.214 1.00 97.88 84 ARG A N 1
ATOM 661 C CA . ARG A 1 84 ? -14.060 -8.969 20.130 1.00 97.88 84 ARG A CA 1
ATOM 662 C C . ARG A 1 84 ? -12.860 -9.883 20.400 1.00 97.88 84 ARG A C 1
ATOM 664 O O . ARG A 1 84 ? -11.722 -9.428 20.339 1.00 97.88 84 ARG A O 1
ATOM 671 N N . ASP A 1 85 ? -13.103 -11.162 20.680 1.00 98.25 85 ASP A N 1
ATOM 672 C CA . ASP A 1 85 ? -12.035 -12.105 21.024 1.00 98.25 85 ASP A CA 1
ATOM 673 C C . ASP A 1 85 ? -11.190 -12.477 19.794 1.00 98.25 85 ASP A C 1
ATOM 675 O O . ASP A 1 85 ? -9.982 -12.682 19.908 1.00 98.25 85 ASP A O 1
ATOM 679 N N . GLN A 1 86 ? -11.797 -12.546 18.606 1.00 98.31 86 GLN A N 1
ATOM 680 C CA . GLN A 1 86 ? -11.081 -12.741 17.341 1.00 98.31 86 GLN A CA 1
ATOM 681 C C . GLN A 1 86 ? -10.225 -11.525 16.979 1.00 98.31 86 GLN A C 1
ATOM 683 O O . GLN A 1 86 ? -9.063 -11.710 16.628 1.00 98.31 86 GLN A O 1
ATOM 688 N N . LEU A 1 87 ? -10.756 -10.306 17.122 1.00 97.69 87 LEU A N 1
ATOM 689 C CA . LEU A 1 87 ? -10.012 -9.061 16.906 1.00 97.69 87 LEU A CA 1
ATOM 690 C C . LEU A 1 87 ? -8.828 -8.945 17.869 1.00 97.69 87 LEU A C 1
ATOM 692 O O . LEU A 1 87 ? -7.710 -8.659 17.444 1.00 97.69 87 LEU A O 1
ATOM 696 N N . GLN A 1 88 ? -9.041 -9.234 19.156 1.00 97.75 88 GLN A N 1
ATOM 697 C CA . GLN A 1 88 ? -7.969 -9.216 20.149 1.00 97.75 88 GLN A CA 1
ATOM 698 C C . GLN A 1 88 ? -6.862 -10.217 19.795 1.00 97.75 88 GLN A C 1
ATOM 700 O O . GLN A 1 88 ? -5.686 -9.853 19.798 1.00 97.75 88 GLN A O 1
ATOM 705 N N . LYS A 1 89 ? -7.227 -11.454 19.427 1.00 98.19 89 LYS A N 1
ATOM 706 C CA . LYS A 1 89 ? -6.258 -12.451 18.951 1.00 98.19 89 LYS A CA 1
ATOM 707 C C . LYS A 1 89 ? -5.534 -11.960 17.701 1.00 98.19 89 LYS A C 1
ATOM 709 O O . LYS A 1 89 ? -4.313 -12.036 17.651 1.00 98.19 89 LYS A O 1
ATOM 714 N N . PHE A 1 90 ? -6.258 -11.438 16.714 1.00 97.50 90 PHE A N 1
ATOM 715 C CA . PHE A 1 90 ? -5.678 -10.928 15.473 1.00 97.50 90 PHE A CA 1
ATOM 716 C C . PHE A 1 90 ? -4.586 -9.884 15.743 1.00 97.50 90 PHE A C 1
ATOM 718 O O . PHE A 1 90 ? -3.462 -10.047 15.270 1.00 97.50 90 PHE A O 1
ATOM 725 N N . VAL A 1 91 ? -4.870 -8.877 16.576 1.00 96.50 91 VAL A N 1
ATOM 726 C CA . VAL A 1 91 ? -3.895 -7.834 16.935 1.00 96.50 91 VAL A CA 1
ATOM 727 C C . VAL A 1 91 ? -2.708 -8.414 17.710 1.00 96.50 91 VAL A C 1
ATOM 729 O O . VAL A 1 91 ? -1.564 -8.071 17.420 1.00 96.50 91 VAL A O 1
ATOM 732 N N . GLN A 1 92 ? -2.940 -9.336 18.650 1.00 96.81 92 GLN A N 1
ATOM 733 C CA . GLN A 1 92 ? -1.863 -9.995 19.401 1.00 96.81 92 GLN A CA 1
ATOM 734 C C . GLN A 1 92 ? -0.917 -10.786 18.490 1.00 96.81 92 GLN A C 1
ATOM 736 O O . GLN A 1 92 ? 0.302 -10.690 18.637 1.00 96.81 92 GLN A O 1
ATOM 741 N N . TYR A 1 93 ? -1.459 -11.540 17.530 1.00 97.75 93 TYR A N 1
ATOM 742 C CA . TYR A 1 93 ? -0.653 -12.283 16.562 1.00 97.75 93 TYR A CA 1
ATOM 743 C C . TYR A 1 93 ? 0.085 -11.350 15.594 1.00 97.75 93 TYR A C 1
ATOM 745 O O . TYR A 1 93 ? 1.244 -11.615 15.282 1.00 97.75 93 TYR A O 1
ATOM 753 N N . LEU A 1 94 ? -0.537 -10.244 15.169 1.00 96.06 94 LEU A N 1
ATOM 754 C CA . LEU A 1 94 ? 0.110 -9.241 14.319 1.00 96.06 94 LEU A CA 1
ATOM 755 C C . LEU A 1 94 ? 1.304 -8.587 15.029 1.00 96.06 94 LEU A C 1
ATOM 757 O O . LEU A 1 94 ? 2.395 -8.524 14.462 1.00 96.06 94 LEU A O 1
ATOM 761 N N . ILE A 1 95 ? 1.119 -8.164 16.286 1.00 96.25 95 ILE A N 1
ATOM 762 C CA . ILE A 1 95 ? 2.201 -7.617 17.113 1.00 96.25 95 ILE A CA 1
ATOM 763 C C . ILE A 1 95 ? 3.278 -8.677 17.316 1.00 96.25 95 ILE A C 1
ATOM 765 O O . ILE A 1 95 ? 4.444 -8.383 17.111 1.00 96.25 95 ILE A O 1
ATOM 769 N N . SER A 1 96 ? 2.923 -9.916 17.660 1.00 96.94 96 SER A N 1
ATOM 770 C CA . SER A 1 96 ? 3.914 -10.980 17.854 1.00 96.94 96 SER A CA 1
ATOM 771 C C . SER A 1 96 ? 4.779 -11.208 16.607 1.00 96.94 96 SER A C 1
ATOM 773 O O . SER A 1 96 ? 6.001 -11.318 16.735 1.00 96.94 96 SER A O 1
ATOM 775 N N . ALA A 1 97 ? 4.170 -11.220 15.418 1.00 96.81 97 ALA A N 1
ATOM 776 C CA . ALA A 1 97 ? 4.858 -11.451 14.151 1.00 96.81 97 ALA A CA 1
ATOM 777 C C . ALA A 1 97 ? 5.780 -10.293 13.725 1.00 96.81 97 ALA A C 1
ATOM 779 O O . ALA A 1 97 ? 6.837 -10.551 13.157 1.00 96.81 97 ALA A O 1
ATOM 780 N N . HIS A 1 98 ? 5.408 -9.041 14.017 1.00 95.44 98 HIS A N 1
ATOM 781 C CA . HIS A 1 98 ? 6.107 -7.842 13.528 1.00 95.44 98 HIS A CA 1
ATOM 782 C C . HIS A 1 98 ? 6.539 -6.881 14.646 1.00 95.44 98 HIS A C 1
ATOM 784 O O . HIS A 1 98 ? 6.678 -5.681 14.413 1.00 95.44 98 HIS A O 1
ATOM 790 N N . HIS A 1 99 ? 6.733 -7.372 15.875 1.00 91.88 99 HIS A N 1
ATOM 791 C CA . HIS A 1 99 ? 6.902 -6.531 17.071 1.00 91.88 99 HIS A CA 1
ATOM 792 C C . HIS A 1 99 ? 8.014 -5.485 16.937 1.00 91.88 99 HIS A C 1
ATOM 794 O O . HIS A 1 99 ? 7.866 -4.377 17.442 1.00 91.88 99 HIS A O 1
ATOM 800 N N . THR A 1 100 ? 9.101 -5.790 16.229 1.00 94.81 100 THR A N 1
ATOM 801 C CA . THR A 1 100 ? 10.199 -4.843 15.988 1.00 94.81 100 THR A CA 1
ATOM 802 C C . THR A 1 100 ? 9.779 -3.625 15.167 1.00 94.81 100 THR A C 1
ATOM 804 O O . THR A 1 100 ? 10.311 -2.540 15.373 1.00 94.81 100 THR A O 1
ATOM 807 N N . GLU A 1 101 ? 8.827 -3.792 14.251 1.00 93.00 101 GLU A N 1
ATOM 808 C CA . GLU A 1 101 ? 8.383 -2.757 13.314 1.00 93.00 101 GLU A CA 1
ATOM 809 C C . GLU A 1 101 ? 7.128 -2.032 13.815 1.00 93.00 101 GLU A C 1
ATOM 811 O O . GLU A 1 101 ? 6.991 -0.824 13.631 1.00 93.00 101 GLU A O 1
ATOM 816 N N . VAL A 1 102 ? 6.206 -2.752 14.468 1.00 95.12 102 VAL A N 1
ATOM 817 C CA . VAL A 1 102 ? 4.868 -2.219 14.778 1.00 95.12 102 VAL A CA 1
ATOM 818 C C . VAL A 1 102 ? 4.680 -1.791 16.229 1.00 95.12 102 VAL A C 1
ATOM 820 O O . VAL A 1 102 ? 3.803 -0.969 16.489 1.00 95.12 102 VAL A O 1
ATOM 823 N N . LEU A 1 103 ? 5.468 -2.306 17.183 1.00 94.56 103 LEU A N 1
ATOM 824 C CA . LEU A 1 103 ? 5.199 -2.118 18.616 1.00 94.56 103 LEU A CA 1
ATOM 825 C C . LEU A 1 103 ? 5.171 -0.641 19.054 1.00 94.56 103 LEU A C 1
ATOM 827 O O . LEU A 1 103 ? 4.217 -0.275 19.741 1.00 94.56 103 LEU A O 1
ATOM 831 N N . PRO A 1 104 ? 6.114 0.236 18.642 1.00 95.38 104 PRO A N 1
ATOM 832 C CA . PRO A 1 104 ? 6.058 1.648 19.030 1.00 95.38 104 PRO A CA 1
ATOM 833 C C . PRO A 1 104 ? 4.786 2.350 18.536 1.00 95.38 104 PRO A C 1
ATOM 835 O O . PRO A 1 104 ? 4.177 3.135 19.261 1.00 95.38 104 PRO A O 1
ATOM 838 N N . THR A 1 105 ? 4.355 2.046 17.309 1.00 95.94 105 THR A N 1
ATOM 839 C CA . THR A 1 105 ? 3.118 2.592 16.733 1.00 95.94 105 THR A CA 1
ATOM 840 C C . THR A 1 105 ? 1.882 2.016 17.415 1.00 95.94 105 THR A C 1
ATOM 842 O O . THR A 1 105 ? 0.970 2.769 17.743 1.00 95.94 105 THR A O 1
ATOM 845 N N . ALA A 1 106 ? 1.860 0.709 17.678 1.00 96.31 106 ALA A N 1
ATOM 846 C CA . ALA A 1 106 ? 0.753 0.046 18.358 1.00 96.31 106 ALA A CA 1
ATOM 847 C C . ALA A 1 106 ? 0.553 0.582 19.784 1.00 96.31 106 ALA A C 1
ATOM 849 O O . ALA A 1 106 ? -0.583 0.833 20.174 1.00 96.31 106 ALA A O 1
ATOM 850 N N . GLN A 1 107 ? 1.638 0.809 20.534 1.00 96.56 107 GLN A N 1
ATOM 851 C CA . GLN A 1 107 ? 1.558 1.379 21.880 1.00 96.56 107 GLN A CA 1
ATOM 852 C C . GLN A 1 107 ? 1.013 2.810 21.850 1.00 96.56 107 GLN A C 1
ATOM 854 O O . GLN A 1 107 ? 0.077 3.108 22.581 1.00 96.56 107 GLN A O 1
ATOM 859 N N . ARG A 1 108 ? 1.526 3.664 20.952 1.00 96.94 108 ARG A N 1
ATOM 860 C CA . ARG A 1 108 ? 1.020 5.035 20.785 1.00 96.94 108 ARG A CA 1
ATOM 861 C C . ARG A 1 108 ? -0.485 5.054 20.494 1.00 96.94 108 ARG A C 1
ATOM 863 O O . ARG A 1 108 ? -1.219 5.790 21.139 1.00 96.94 108 ARG A O 1
ATOM 870 N N . LEU A 1 109 ? -0.948 4.213 19.566 1.00 96.50 109 LEU A N 1
ATOM 871 C CA . LEU A 1 109 ? -2.373 4.103 19.237 1.00 96.50 109 LEU A CA 1
ATOM 872 C C . LEU A 1 109 ? -3.203 3.594 20.425 1.00 96.50 109 LEU A C 1
ATOM 874 O O . LEU A 1 109 ? -4.305 4.083 20.652 1.00 96.50 109 LEU A O 1
ATOM 878 N N . ALA A 1 110 ? -2.685 2.631 21.191 1.00 96.31 110 ALA A N 1
ATOM 879 C CA . ALA A 1 110 ? -3.359 2.133 22.387 1.00 96.31 110 ALA A CA 1
ATOM 880 C C . ALA A 1 110 ? -3.511 3.233 23.449 1.00 96.31 110 ALA A C 1
ATOM 882 O O . ALA A 1 110 ? -4.597 3.390 24.006 1.00 96.31 110 ALA A O 1
ATOM 883 N N . ASP A 1 111 ? -2.459 4.018 23.684 1.00 97.19 111 ASP A N 1
ATOM 884 C CA . ASP A 1 111 ? -2.482 5.138 24.626 1.00 97.19 111 ASP A CA 1
ATOM 885 C C . ASP A 1 111 ? -3.491 6.214 24.186 1.00 97.19 111 ASP A C 1
ATOM 887 O O . ASP A 1 111 ? -4.282 6.687 25.003 1.00 97.19 111 ASP A O 1
ATOM 891 N N . GLU A 1 112 ? -3.527 6.557 22.892 1.00 96.94 112 GLU A N 1
ATOM 892 C CA . GLU A 1 112 ? -4.498 7.509 22.334 1.00 96.94 112 GLU A CA 1
ATOM 893 C C . GLU A 1 112 ? -5.946 7.017 22.473 1.00 96.94 112 GLU A C 1
ATOM 895 O O . GLU A 1 112 ? -6.816 7.792 22.865 1.00 96.94 112 GLU A O 1
ATOM 900 N N . ILE A 1 113 ? -6.224 5.739 22.200 1.00 95.75 113 ILE A N 1
ATOM 901 C CA . ILE A 1 113 ? -7.576 5.168 22.331 1.00 95.75 113 ILE A CA 1
ATOM 902 C C . ILE A 1 113 ? -8.030 5.155 23.797 1.00 95.75 113 ILE A C 1
ATOM 904 O O . ILE A 1 113 ? -9.189 5.457 24.086 1.00 95.75 113 ILE A O 1
ATOM 908 N N . LEU A 1 114 ? -7.132 4.830 24.732 1.00 96.69 114 LEU A N 1
ATOM 909 C CA . LEU A 1 114 ? -7.437 4.807 26.168 1.00 96.69 114 LEU A CA 1
ATOM 910 C C . LEU A 1 114 ? -7.598 6.213 26.770 1.00 96.69 114 LEU A C 1
ATOM 912 O O . LEU A 1 114 ? -8.227 6.361 27.822 1.00 96.69 114 LEU A O 1
ATOM 916 N N . LEU A 1 115 ? -7.057 7.244 26.116 1.00 97.00 115 LEU A N 1
ATOM 917 C CA . LEU A 1 115 ? -7.206 8.631 26.531 1.00 97.00 115 LEU A CA 1
ATOM 918 C C . LEU A 1 115 ? -8.602 9.173 26.176 1.00 97.00 115 LEU A C 1
ATOM 920 O O . LEU A 1 115 ? -8.974 9.321 25.013 1.00 97.00 115 LEU A O 1
ATOM 924 N N . LEU A 1 116 ? -9.370 9.538 27.203 1.00 93.00 116 LEU A N 1
ATOM 925 C CA . LEU A 1 116 ? -10.678 10.178 27.049 1.00 93.00 116 LEU A CA 1
ATOM 926 C C . 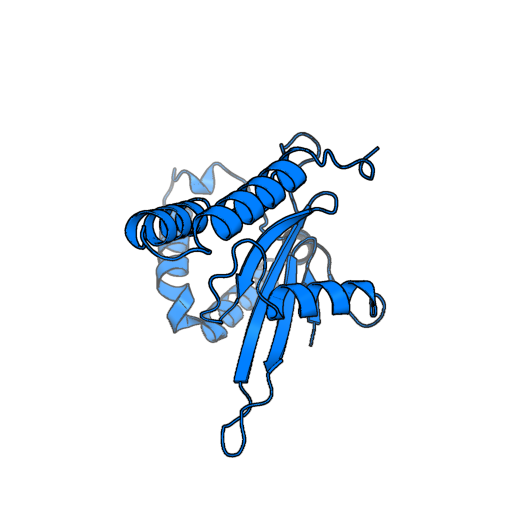LEU A 1 116 ? -10.577 11.498 26.268 1.00 93.00 116 LEU A C 1
ATOM 928 O O . LEU A 1 116 ? -9.807 12.384 26.628 1.00 93.00 116 LEU A O 1
ATOM 932 N N . GLY A 1 117 ? -11.413 11.642 25.236 1.00 92.19 117 GLY A N 1
ATOM 933 C CA . GLY A 1 117 ? -11.504 12.863 24.428 1.00 92.19 117 GLY A CA 1
ATOM 934 C C . GLY A 1 117 ? -10.422 13.018 23.355 1.00 92.19 117 GLY A C 1
ATOM 935 O O . GLY A 1 117 ? -10.338 14.083 22.750 1.00 92.19 117 GLY A O 1
ATOM 936 N N . SER A 1 118 ? -9.605 11.991 23.109 1.00 95.31 118 SER A N 1
ATOM 937 C CA . SER A 1 118 ? -8.665 11.976 21.985 1.00 95.31 118 SER A CA 1
ATOM 938 C C . SER A 1 118 ? -9.384 11.990 20.630 1.00 95.31 118 SER A C 1
ATOM 940 O O . SER A 1 118 ? -10.493 11.472 20.485 1.00 95.31 118 SER A O 1
ATOM 942 N N . GLU A 1 119 ? -8.736 12.561 19.611 1.00 94.44 119 GLU A N 1
ATOM 943 C CA . GLU A 1 119 ? -9.314 12.685 18.265 1.00 94.44 119 GLU A CA 1
ATOM 944 C C . GLU A 1 119 ? -9.631 11.325 17.632 1.00 94.44 119 GLU A C 1
ATOM 946 O O . GLU A 1 119 ? -10.639 11.185 16.941 1.00 94.44 119 GLU A O 1
ATOM 951 N N . ILE A 1 120 ? -8.826 10.297 17.924 1.00 94.50 120 ILE A N 1
ATOM 952 C CA . ILE A 1 120 ? -9.045 8.933 17.424 1.00 94.50 120 ILE A CA 1
ATOM 953 C C . ILE A 1 120 ? -10.389 8.347 17.882 1.00 94.50 120 ILE A C 1
ATOM 955 O O . ILE A 1 120 ? -10.983 7.549 17.165 1.00 94.50 120 ILE A O 1
ATOM 959 N N . ASN A 1 121 ? -10.904 8.784 19.037 1.00 94.44 121 ASN A N 1
ATOM 960 C CA . ASN A 1 121 ? -12.196 8.359 19.574 1.00 94.44 121 ASN A CA 1
ATOM 961 C C . ASN A 1 121 ? -13.388 9.132 18.972 1.00 94.44 121 ASN A C 1
ATOM 963 O O . ASN A 1 121 ? -14.538 8.782 19.240 1.00 94.44 121 ASN A O 1
ATOM 967 N N . LEU A 1 122 ? -13.143 10.177 18.170 1.00 94.06 122 LEU A N 1
ATOM 968 C CA . LEU A 1 122 ? -14.190 10.935 17.466 1.00 94.06 122 LEU A CA 1
ATOM 969 C C . LEU A 1 122 ? -14.634 10.260 16.163 1.00 94.06 122 LEU A C 1
ATOM 971 O O . LEU A 1 122 ? -15.656 10.638 15.589 1.00 94.06 122 LEU A O 1
ATOM 975 N N . VAL A 1 123 ? -13.870 9.279 15.685 1.00 93.12 123 VAL A N 1
ATOM 976 C CA . VAL A 1 123 ? -14.124 8.552 14.441 1.00 93.12 123 VAL A CA 1
ATOM 977 C C . VAL A 1 123 ? -14.339 7.067 14.717 1.00 93.12 123 VAL A C 1
ATOM 979 O O . VAL A 1 123 ? -13.895 6.527 15.725 1.00 93.12 123 VAL A O 1
ATOM 982 N N . HIS A 1 124 ? -15.019 6.378 13.800 1.00 87.38 124 HIS A N 1
ATOM 983 C CA . HIS A 1 124 ? -15.270 4.939 13.930 1.00 87.38 124 HIS A CA 1
ATOM 984 C C . HIS A 1 124 ? -14.035 4.068 13.658 1.00 87.38 124 HIS A C 1
ATOM 986 O O . HIS A 1 124 ? -14.001 2.909 14.065 1.00 87.38 124 HIS A O 1
ATOM 992 N N . GLY A 1 125 ? -13.036 4.605 12.961 1.00 88.31 125 GLY A N 1
ATOM 993 C CA . GLY A 1 125 ? -11.812 3.897 12.618 1.00 88.31 125 GLY A CA 1
ATOM 994 C C . GLY A 1 125 ? -10.958 4.688 11.634 1.00 88.31 125 GLY A C 1
ATOM 995 O O . GLY A 1 125 ? -11.410 5.676 11.052 1.00 88.31 125 GLY A O 1
ATOM 996 N N . ALA A 1 126 ? -9.716 4.242 11.454 1.00 90.38 126 ALA A N 1
ATOM 997 C CA . ALA A 1 126 ? -8.832 4.776 10.426 1.00 90.38 126 ALA A CA 1
ATOM 998 C C . ALA A 1 126 ? -9.306 4.364 9.014 1.00 90.38 126 ALA A C 1
ATOM 1000 O O . ALA A 1 126 ? -9.942 3.315 8.871 1.00 90.38 126 ALA A O 1
ATOM 1001 N N . PRO A 1 127 ? -8.972 5.142 7.968 1.00 89.38 127 PRO A N 1
ATOM 1002 C CA . PRO A 1 127 ? -9.229 4.753 6.583 1.00 89.38 127 PRO A CA 1
ATOM 1003 C C . PRO A 1 127 ? -8.588 3.401 6.239 1.00 89.38 127 PRO A C 1
ATOM 1005 O O . PRO A 1 127 ? -7.437 3.148 6.601 1.00 89.38 127 PRO A O 1
ATOM 1008 N N . ASP A 1 128 ? -9.314 2.540 5.522 1.00 91.50 128 ASP A N 1
ATOM 1009 C CA . ASP A 1 128 ? -8.792 1.245 5.079 1.00 91.50 128 ASP A CA 1
ATOM 1010 C C . ASP A 1 128 ? -7.833 1.431 3.882 1.00 91.50 128 ASP A C 1
ATOM 1012 O O . ASP A 1 128 ? -8.277 1.827 2.800 1.00 91.50 128 ASP A O 1
ATOM 1016 N N . PRO A 1 129 ? -6.536 1.085 4.014 1.00 89.38 129 PRO A N 1
ATOM 1017 C CA . PRO A 1 129 ? -5.559 1.228 2.930 1.00 89.38 129 PRO A CA 1
ATOM 1018 C C . PRO A 1 129 ? -5.810 0.301 1.725 1.00 89.38 129 PRO A C 1
ATOM 1020 O O . PRO A 1 129 ? -5.186 0.456 0.678 1.00 89.38 129 PRO A O 1
ATOM 1023 N N . THR A 1 130 ? -6.698 -0.680 1.859 1.00 92.31 130 THR A N 1
ATOM 1024 C CA . THR A 1 130 ? -7.057 -1.674 0.841 1.00 92.31 130 THR A CA 1
ATOM 1025 C C . THR A 1 130 ? -8.435 -1.438 0.217 1.00 92.31 130 THR A C 1
ATOM 1027 O O . THR A 1 130 ? -8.749 -2.077 -0.790 1.00 92.31 130 THR A O 1
ATOM 1030 N N . ALA A 1 131 ? -9.242 -0.513 0.753 1.00 89.12 131 ALA A N 1
ATOM 1031 C CA . ALA A 1 131 ? -10.594 -0.222 0.261 1.00 89.12 131 ALA A CA 1
ATOM 1032 C C . ALA A 1 131 ? -10.627 0.603 -1.036 1.00 89.12 131 ALA A C 1
ATOM 1034 O O . ALA A 1 131 ? -11.662 0.640 -1.699 1.00 89.12 131 ALA A O 1
ATOM 1035 N N . GLY A 1 132 ? -9.493 1.180 -1.447 1.00 84.06 132 GLY A N 1
ATOM 1036 C CA . GLY A 1 132 ? -9.434 2.087 -2.595 1.00 84.06 132 GLY A CA 1
ATOM 1037 C C . GLY A 1 132 ? -10.042 3.455 -2.273 1.00 84.06 132 GLY A C 1
ATOM 1038 O O . GLY A 1 132 ? -10.513 3.693 -1.163 1.00 84.06 132 GLY A O 1
ATOM 1039 N N . ALA A 1 133 ? -9.982 4.376 -3.233 1.00 81.94 133 ALA A N 1
ATOM 1040 C CA . ALA A 1 133 ? -10.547 5.715 -3.074 1.00 81.94 133 ALA A CA 1
ATOM 1041 C C . ALA A 1 133 ? -12.067 5.715 -3.323 1.00 81.94 133 ALA A C 1
ATOM 1043 O O . ALA A 1 133 ? -12.596 4.844 -4.020 1.00 81.94 133 ALA A O 1
ATOM 1044 N N . GLY A 1 134 ? -12.773 6.705 -2.776 1.00 79.75 134 GLY A N 1
ATOM 1045 C CA . GLY A 1 134 ? -14.190 6.922 -3.049 1.00 79.75 134 GLY A CA 1
ATOM 1046 C C . GLY A 1 134 ? -14.451 7.290 -4.514 1.00 79.75 134 GLY A C 1
ATOM 1047 O O . GLY A 1 134 ? -13.569 7.759 -5.234 1.00 79.75 134 GLY A O 1
ATOM 1048 N N . ILE A 1 135 ? -15.696 7.111 -4.968 1.00 75.25 135 ILE A N 1
ATOM 1049 C CA . ILE A 1 135 ? -16.095 7.405 -6.359 1.00 75.25 135 ILE A CA 1
ATOM 1050 C C . ILE A 1 135 ? -15.825 8.877 -6.719 1.00 75.25 135 ILE A C 1
ATOM 1052 O O . ILE A 1 135 ? -15.387 9.165 -7.834 1.00 75.25 135 ILE A O 1
ATOM 1056 N N . GLU A 1 136 ? -16.060 9.789 -5.773 1.00 78.50 136 GLU A N 1
ATOM 1057 C CA . GLU A 1 136 ? -15.897 11.239 -5.947 1.00 78.50 136 GLU A CA 1
ATOM 1058 C C . GLU A 1 136 ? -14.451 11.719 -5.758 1.00 78.50 136 GLU A C 1
ATOM 1060 O O . GLU A 1 136 ? -14.118 12.837 -6.157 1.00 78.50 136 GLU A O 1
ATOM 1065 N N . ASP A 1 137 ? -13.573 10.880 -5.201 1.00 79.44 137 ASP A N 1
ATOM 1066 C CA . ASP A 1 137 ? -12.184 11.256 -4.963 1.00 79.44 137 ASP A CA 1
ATOM 1067 C C . ASP A 1 137 ? -11.434 11.394 -6.287 1.00 79.44 137 ASP A C 1
ATOM 1069 O O . ASP A 1 137 ? -11.632 10.617 -7.228 1.00 79.44 137 ASP A O 1
ATOM 1073 N N . ALA A 1 138 ? -10.513 12.353 -6.365 1.00 71.81 138 ALA A N 1
ATOM 1074 C CA . ALA A 1 138 ? -9.632 12.488 -7.518 1.00 71.81 138 ALA A CA 1
ATOM 1075 C C . ALA A 1 138 ? -8.618 11.330 -7.563 1.00 71.81 138 ALA A C 1
ATOM 1077 O O . ALA A 1 138 ? -7.926 11.075 -6.581 1.00 71.81 138 ALA A O 1
ATOM 1078 N N . ASN A 1 139 ? -8.473 10.660 -8.714 1.00 71.81 139 ASN A N 1
ATOM 1079 C CA . ASN A 1 139 ? -7.382 9.706 -8.933 1.00 71.81 139 ASN A CA 1
ATOM 1080 C C . ASN A 1 139 ? -6.206 10.344 -9.675 1.00 71.81 139 ASN A C 1
ATOM 1082 O O . ASN A 1 139 ? -6.321 10.785 -10.823 1.00 71.81 139 ASN A O 1
ATOM 1086 N N . CYS A 1 140 ? -5.031 10.305 -9.058 1.00 74.38 140 CYS A N 1
ATOM 1087 C CA . CYS A 1 140 ? -3.771 10.622 -9.714 1.00 74.38 140 CYS A CA 1
ATOM 1088 C C . CYS A 1 140 ? -2.993 9.344 -10.040 1.00 74.38 140 CYS A C 1
ATOM 1090 O O . CYS A 1 140 ? -3.120 8.315 -9.378 1.00 74.38 140 CYS A O 1
ATOM 1092 N N . TRP A 1 141 ? -2.185 9.412 -11.094 1.00 80.38 141 TRP A N 1
ATOM 1093 C CA . TRP A 1 141 ? -1.140 8.419 -11.292 1.00 80.38 141 TRP A CA 1
ATOM 1094 C C . TRP A 1 141 ? -0.101 8.543 -10.186 1.00 80.38 141 TRP A C 1
ATOM 1096 O O . TRP A 1 141 ? 0.204 9.655 -9.754 1.00 80.38 141 TRP A O 1
ATOM 1106 N N . HIS A 1 142 ? 0.498 7.419 -9.801 1.00 80.12 142 HIS A N 1
ATOM 1107 C CA . HIS A 1 142 ? 1.707 7.460 -8.998 1.00 80.12 142 HIS A CA 1
ATOM 1108 C C . HIS A 1 142 ? 2.823 8.185 -9.764 1.00 80.12 142 HIS A C 1
ATOM 1110 O O . HIS A 1 142 ? 3.268 7.708 -10.811 1.00 80.12 142 HIS A O 1
ATOM 1116 N N . LEU A 1 143 ? 3.247 9.335 -9.243 1.00 79.25 143 LEU A N 1
ATOM 1117 C CA . LEU A 1 143 ? 4.381 10.119 -9.721 1.00 79.25 143 LEU A CA 1
ATOM 1118 C C . LEU A 1 143 ? 5.190 10.537 -8.492 1.00 79.25 143 LEU A C 1
ATOM 1120 O O . LEU A 1 143 ? 4.714 11.342 -7.694 1.00 79.25 143 LEU A O 1
ATOM 1124 N N . ASP A 1 144 ? 6.385 9.974 -8.331 1.00 77.31 144 ASP A N 1
ATOM 1125 C CA . ASP A 1 144 ? 7.310 10.384 -7.275 1.00 77.31 144 ASP A CA 1
ATOM 1126 C C . ASP A 1 144 ? 7.966 11.714 -7.679 1.00 77.31 144 ASP A C 1
ATOM 1128 O O . ASP A 1 144 ? 8.910 11.763 -8.472 1.00 77.31 144 ASP A O 1
ATOM 1132 N N . GLU A 1 145 ? 7.390 12.818 -7.199 1.00 80.31 145 GLU A N 1
ATOM 1133 C CA . GLU A 1 145 ? 7.840 14.166 -7.542 1.00 80.31 145 GLU A CA 1
ATOM 1134 C C . GLU A 1 145 ? 9.285 14.419 -7.097 1.00 80.31 145 GLU A C 1
ATOM 1136 O O . GLU A 1 145 ? 10.049 15.027 -7.851 1.00 80.31 145 GLU A O 1
ATOM 1141 N N . GLU A 1 146 ? 9.686 13.917 -5.926 1.00 81.56 146 GLU A N 1
ATOM 1142 C CA . GLU A 1 146 ? 11.044 14.088 -5.405 1.00 81.56 146 GLU A CA 1
ATOM 1143 C C . GLU A 1 146 ? 12.054 13.368 -6.293 1.00 81.56 146 GLU A C 1
ATOM 1145 O O . GLU A 1 146 ? 13.047 13.963 -6.721 1.00 81.56 146 GLU A O 1
ATOM 1150 N N . GLN A 1 147 ? 11.766 12.119 -6.659 1.00 80.88 147 GLN A N 1
ATOM 1151 C CA . GLN A 1 147 ? 12.614 11.342 -7.551 1.00 80.88 147 GLN A CA 1
ATOM 1152 C C . GLN A 1 147 ? 12.701 11.974 -8.948 1.00 80.88 147 GLN A C 1
ATOM 1154 O O . GLN A 1 147 ? 13.793 12.069 -9.518 1.00 80.88 147 GLN A O 1
ATOM 1159 N N . ILE A 1 148 ? 11.577 12.446 -9.503 1.00 82.31 148 ILE A N 1
ATOM 1160 C CA . ILE A 1 148 ? 11.562 13.175 -10.780 1.00 82.31 148 ILE A CA 1
ATOM 1161 C C . ILE A 1 148 ? 12.425 14.436 -10.664 1.00 82.31 148 ILE A C 1
ATOM 1163 O O . ILE A 1 148 ? 13.247 14.708 -11.542 1.00 82.31 148 ILE A O 1
ATOM 1167 N N . GLN A 1 149 ? 12.282 15.199 -9.581 1.00 85.69 149 GLN A N 1
ATOM 1168 C CA . GLN A 1 149 ? 13.046 16.420 -9.356 1.00 85.69 149 GLN A CA 1
ATOM 1169 C C . GLN A 1 149 ? 14.548 16.135 -9.209 1.00 85.69 149 GLN A C 1
ATOM 1171 O O . GLN A 1 149 ? 15.363 16.859 -9.788 1.00 85.69 149 GLN A O 1
ATOM 1176 N N . GLU A 1 150 ? 14.937 15.096 -8.467 1.00 85.81 150 GLU A N 1
ATOM 1177 C CA . GLU A 1 150 ? 16.329 14.657 -8.339 1.00 85.81 150 GLU A CA 1
ATOM 1178 C C . GLU A 1 150 ? 16.919 14.267 -9.691 1.00 85.81 150 GLU A C 1
ATOM 1180 O O . GLU A 1 150 ? 18.013 14.717 -10.033 1.00 85.81 150 GLU A O 1
ATOM 1185 N N . GLN A 1 151 ? 16.193 13.495 -10.499 1.00 81.88 151 GLN A N 1
ATOM 1186 C CA . GLN A 1 151 ? 16.661 13.119 -11.830 1.00 81.88 151 GLN A CA 1
ATOM 1187 C C . GLN A 1 151 ? 16.782 14.310 -12.774 1.00 81.88 151 GLN A C 1
ATOM 1189 O O . GLN A 1 151 ? 17.776 14.420 -13.492 1.00 81.88 151 GLN A O 1
ATOM 1194 N N . VAL A 1 152 ? 15.812 15.232 -12.760 1.00 86.44 152 VAL A N 1
ATOM 1195 C CA . VAL A 1 152 ? 15.903 16.488 -13.517 1.00 86.44 152 VAL A CA 1
ATOM 1196 C C . VAL A 1 152 ? 17.167 17.242 -13.110 1.00 86.44 152 VAL A C 1
ATOM 1198 O O . VAL A 1 152 ? 17.942 17.640 -13.980 1.00 86.44 152 VAL A O 1
ATOM 1201 N N . LYS A 1 153 ? 17.411 17.406 -11.802 1.00 88.06 153 LYS A N 1
ATOM 1202 C CA . LYS A 1 153 ? 18.614 18.070 -11.279 1.00 88.06 153 LYS A CA 1
ATOM 1203 C C . LYS A 1 153 ? 19.883 17.364 -11.755 1.00 88.06 153 LYS A C 1
ATOM 1205 O O . LYS A 1 153 ? 20.752 18.027 -12.305 1.00 88.06 153 LYS A O 1
ATOM 1210 N N . GLN A 1 154 ? 19.969 16.039 -11.626 1.00 84.75 154 GLN A N 1
ATOM 1211 C CA . GLN A 1 154 ? 21.126 15.254 -12.074 1.00 84.75 154 GLN A CA 1
ATOM 1212 C C . GLN A 1 154 ? 21.392 15.415 -13.578 1.00 84.75 154 GLN A C 1
ATOM 1214 O O . GLN A 1 154 ? 22.529 15.653 -13.985 1.00 84.75 154 GLN A O 1
ATOM 1219 N N . LEU A 1 155 ? 20.350 15.337 -14.409 1.00 83.69 155 LEU A N 1
ATOM 1220 C CA . LEU A 1 155 ? 20.466 15.485 -15.862 1.00 83.69 155 LEU A CA 1
ATOM 1221 C C . LEU A 1 155 ? 20.878 16.905 -16.275 1.00 83.69 155 LEU A C 1
ATOM 1223 O O . LEU A 1 155 ? 21.617 17.060 -17.247 1.00 83.69 155 LEU A O 1
ATOM 1227 N N . LEU A 1 156 ? 20.441 17.932 -15.541 1.00 85.19 156 LEU A N 1
ATOM 1228 C CA . LEU A 1 156 ? 20.854 19.322 -15.763 1.00 85.19 156 LEU A CA 1
ATOM 1229 C C . LEU A 1 156 ? 22.286 19.590 -15.272 1.00 85.19 156 LEU A C 1
ATOM 1231 O O . LEU A 1 156 ? 23.041 20.284 -15.951 1.00 85.19 156 LEU A O 1
ATOM 1235 N N . SER A 1 157 ? 22.678 19.030 -14.122 1.00 83.69 157 SER A N 1
ATOM 1236 C CA . SER A 1 157 ? 24.030 19.161 -13.560 1.00 83.69 157 SER A CA 1
ATOM 1237 C C . SER A 1 157 ? 25.092 18.458 -14.407 1.00 83.69 157 SER A C 1
ATOM 1239 O O . SER A 1 157 ? 26.206 18.961 -14.526 1.00 83.69 157 SER A O 1
ATOM 1241 N N . ASN A 1 158 ? 24.746 17.354 -15.074 1.00 74.38 158 ASN A N 1
ATOM 1242 C CA . ASN A 1 158 ? 25.632 16.626 -15.992 1.00 74.38 158 ASN A CA 1
ATOM 1243 C C . ASN A 1 158 ? 25.760 17.294 -17.385 1.00 74.38 158 ASN A C 1
ATOM 1245 O O . ASN A 1 158 ? 26.030 16.615 -18.379 1.00 74.38 158 ASN A O 1
ATOM 1249 N N . GLY A 1 159 ? 25.553 18.616 -17.461 1.00 57.16 159 GLY A N 1
ATOM 1250 C CA . GLY A 1 159 ? 25.286 19.450 -18.644 1.00 57.16 159 GLY A CA 1
ATOM 1251 C C . GLY A 1 159 ? 26.368 19.569 -19.731 1.00 57.16 159 GLY A C 1
ATOM 1252 O O . GLY A 1 159 ? 26.586 20.660 -20.249 1.00 57.16 159 GLY A O 1
ATOM 1253 N N . GLY A 1 160 ? 27.015 18.471 -20.128 1.00 58.25 160 GLY A N 1
ATOM 1254 C CA . GLY A 1 160 ? 27.969 18.424 -21.245 1.00 58.25 160 GLY A CA 1
ATOM 1255 C C . GLY A 1 160 ? 27.882 17.186 -22.149 1.00 58.25 160 GLY A C 1
ATOM 1256 O O . GLY A 1 160 ?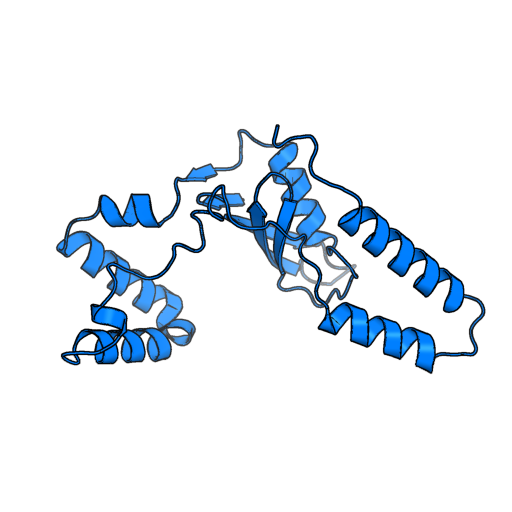 28.508 17.170 -23.205 1.00 58.25 160 GLY A O 1
ATOM 1257 N N . TYR A 1 161 ? 27.110 16.152 -21.790 1.00 60.78 161 TYR A N 1
ATOM 1258 C CA . TYR A 1 161 ? 26.998 14.929 -22.598 1.00 60.78 161 TYR A CA 1
ATOM 1259 C C . TYR A 1 161 ? 25.818 14.989 -23.579 1.00 60.78 161 TYR A C 1
ATOM 1261 O O . TYR A 1 161 ? 24.684 15.273 -23.190 1.00 60.78 161 TYR A O 1
ATOM 1269 N N . TYR A 1 162 ? 26.077 14.635 -24.843 1.00 59.59 162 TYR A N 1
ATOM 1270 C CA . TYR A 1 162 ? 25.171 14.671 -26.010 1.00 59.59 162 TYR A CA 1
ATOM 1271 C C . TYR A 1 162 ? 23.817 13.919 -25.873 1.00 59.59 162 TYR A C 1
ATOM 1273 O O . TYR A 1 162 ? 23.044 13.897 -26.826 1.00 59.59 162 TYR A O 1
ATOM 1281 N N . GLY A 1 163 ? 23.490 13.328 -24.716 1.00 66.94 163 GLY A N 1
ATOM 1282 C CA . GLY A 1 163 ? 22.262 12.552 -24.475 1.00 66.94 163 GLY A CA 1
ATOM 1283 C C . GLY A 1 163 ? 21.330 13.078 -23.373 1.00 66.94 163 GLY A C 1
ATOM 1284 O O . GLY A 1 163 ? 20.159 12.696 -23.347 1.00 66.94 163 GLY A O 1
ATOM 1285 N N . ALA A 1 164 ? 21.789 13.977 -22.493 1.00 75.94 164 ALA A N 1
ATOM 1286 C CA . ALA A 1 164 ? 20.998 14.416 -21.333 1.00 75.94 164 ALA A CA 1
ATOM 1287 C C . ALA A 1 164 ? 19.721 15.181 -21.740 1.00 75.94 164 ALA A C 1
ATOM 1289 O O . ALA A 1 164 ? 18.649 14.998 -21.162 1.00 75.94 164 ALA A O 1
ATOM 1290 N N . SER A 1 165 ? 19.800 15.986 -22.804 1.00 79.56 165 SER A N 1
ATOM 1291 C CA . SER A 1 165 ? 18.656 16.737 -23.338 1.00 79.56 165 SER A CA 1
ATOM 1292 C C . SER A 1 165 ? 17.582 15.829 -23.951 1.00 79.56 165 SER A C 1
ATOM 1294 O O . SER A 1 165 ? 16.387 16.107 -23.822 1.00 79.56 165 SER A O 1
ATOM 1296 N N . GLN A 1 166 ? 17.980 14.723 -24.587 1.00 82.56 166 GLN A N 1
ATOM 1297 C CA . GLN A 1 166 ? 17.054 13.739 -25.147 1.00 82.56 166 GLN A CA 1
ATOM 1298 C C . GLN A 1 166 ? 16.371 12.929 -24.039 1.00 82.56 166 GLN A C 1
ATOM 1300 O O . GLN A 1 166 ? 15.165 12.690 -24.114 1.00 82.56 166 GLN A O 1
ATOM 1305 N N . GLN A 1 167 ? 17.112 12.564 -22.989 1.00 81.50 167 GLN A N 1
ATOM 1306 C CA . GLN A 1 167 ? 16.568 11.883 -21.811 1.00 81.50 167 GLN A CA 1
ATOM 1307 C C . GLN A 1 167 ? 15.533 12.752 -21.084 1.00 81.50 167 GLN A C 1
ATOM 1309 O O . GLN A 1 167 ? 14.422 12.284 -20.837 1.00 81.50 167 GLN A O 1
ATOM 1314 N N . LEU A 1 168 ? 15.831 14.038 -20.859 1.00 85.69 168 LEU A N 1
ATOM 1315 C CA . LEU A 1 168 ? 14.872 14.998 -20.295 1.00 85.69 168 LEU A CA 1
ATOM 1316 C C . LEU A 1 168 ? 13.606 15.125 -21.154 1.00 85.69 168 LEU A C 1
ATOM 1318 O O . LEU A 1 168 ? 12.492 15.078 -20.635 1.00 85.69 168 LEU A O 1
ATOM 1322 N N . ARG A 1 169 ? 13.753 15.243 -22.482 1.00 85.62 169 ARG A N 1
ATOM 1323 C CA . ARG A 1 169 ? 12.603 15.308 -23.402 1.00 85.62 169 ARG A CA 1
ATOM 1324 C C . ARG A 1 169 ? 11.743 14.046 -23.343 1.00 85.62 169 ARG A C 1
ATOM 1326 O O . ARG A 1 169 ? 10.520 14.158 -23.318 1.00 85.62 169 ARG A O 1
ATOM 1333 N N . SER A 1 170 ? 12.368 12.870 -23.305 1.00 85.62 170 SER A N 1
ATOM 1334 C CA . SER A 1 170 ? 11.673 11.583 -23.182 1.00 85.62 170 SER A CA 1
ATOM 1335 C C . SER A 1 170 ? 10.900 11.492 -21.864 1.00 85.62 170 SER A C 1
ATOM 1337 O O . SER A 1 170 ? 9.708 11.190 -21.866 1.00 85.62 170 SER A O 1
ATOM 1339 N N . MET A 1 171 ? 11.537 11.854 -20.749 1.00 85.38 171 MET A N 1
ATOM 1340 C CA . MET A 1 171 ? 10.904 11.904 -19.431 1.00 85.38 171 MET A CA 1
ATOM 1341 C C . MET A 1 171 ? 9.693 12.844 -19.411 1.00 85.38 171 MET A C 1
ATOM 1343 O O . MET A 1 171 ? 8.602 12.422 -19.032 1.00 85.38 171 MET A O 1
ATOM 1347 N N . PHE A 1 172 ? 9.834 14.087 -19.884 1.00 87.94 172 PHE A N 1
ATOM 1348 C CA . PHE A 1 172 ? 8.706 15.022 -19.942 1.00 87.94 172 PHE A CA 1
ATOM 1349 C C . PHE A 1 172 ? 7.585 14.548 -20.871 1.00 87.94 172 PHE A C 1
ATOM 1351 O O . PHE A 1 172 ? 6.414 14.798 -20.584 1.00 87.94 172 PHE A O 1
ATOM 1358 N N . SER A 1 173 ? 7.917 13.857 -21.967 1.00 86.56 173 SER A N 1
ATOM 1359 C CA . SER A 1 173 ? 6.918 13.241 -22.844 1.00 86.56 173 SER A CA 1
ATOM 1360 C C . SER A 1 173 ? 6.101 12.190 -22.095 1.00 86.56 173 SER A C 1
ATOM 1362 O O . SER A 1 173 ? 4.876 12.233 -22.158 1.00 86.56 173 SER A O 1
ATOM 1364 N N . LYS A 1 174 ? 6.761 11.307 -21.334 1.00 83.00 174 LYS A N 1
ATOM 1365 C CA . LYS A 1 174 ? 6.094 10.270 -20.534 1.00 83.00 174 LYS A CA 1
ATOM 1366 C C . LYS A 1 174 ? 5.190 10.875 -19.454 1.00 83.00 174 LYS A C 1
ATOM 1368 O O . LYS A 1 174 ? 4.025 10.503 -19.367 1.00 83.00 174 LYS A O 1
ATOM 1373 N N . VAL A 1 175 ? 5.678 11.868 -18.700 1.00 83.69 175 VAL A N 1
ATOM 1374 C CA . VAL A 1 175 ? 4.865 12.575 -17.687 1.00 83.69 175 VAL A CA 1
ATOM 1375 C C . VAL A 1 175 ? 3.640 13.223 -18.333 1.00 83.69 175 VAL A C 1
ATOM 1377 O O . VAL A 1 175 ? 2.522 13.085 -17.842 1.00 83.69 175 VAL A O 1
ATOM 1380 N N . ARG A 1 176 ? 3.820 13.899 -19.473 1.00 86.25 176 ARG A N 1
ATOM 1381 C CA . ARG A 1 176 ? 2.712 14.537 -20.193 1.00 86.25 176 ARG A CA 1
ATOM 1382 C C . ARG A 1 176 ? 1.690 13.523 -20.687 1.00 86.25 176 ARG A C 1
ATOM 1384 O O . ARG A 1 176 ? 0.500 13.808 -20.630 1.00 86.25 176 ARG A O 1
ATOM 1391 N N . GLU A 1 177 ? 2.136 12.378 -21.185 1.00 82.31 177 GLU A N 1
ATOM 1392 C CA . GLU A 1 177 ? 1.248 11.303 -21.615 1.00 82.31 177 GLU A CA 1
ATOM 1393 C C . GLU A 1 177 ? 0.430 10.761 -20.439 1.00 82.31 177 GLU A C 1
ATOM 1395 O O . GLU A 1 177 ? -0.793 10.697 -20.539 1.00 82.31 177 GLU A O 1
ATOM 1400 N N . MET A 1 178 ? 1.061 10.509 -19.290 1.00 77.81 178 MET A N 1
ATOM 1401 C CA . MET A 1 178 ? 0.359 10.076 -18.078 1.00 77.81 178 MET A CA 1
ATOM 1402 C C . MET A 1 178 ? -0.677 11.095 -17.595 1.00 77.81 178 MET A C 1
ATOM 1404 O O . MET A 1 178 ? -1.812 10.726 -17.300 1.00 77.81 178 MET A O 1
ATOM 1408 N N . LEU A 1 179 ? -0.328 12.386 -17.574 1.00 78.19 179 LEU A N 1
ATOM 1409 C CA . LEU A 1 179 ? -1.261 13.457 -17.204 1.00 78.19 179 LEU A CA 1
ATOM 1410 C C . LEU A 1 179 ? -2.377 13.661 -18.243 1.00 78.19 179 LEU A C 1
ATOM 1412 O O . LEU A 1 179 ? -3.471 14.105 -17.899 1.00 78.19 179 LEU A O 1
ATOM 1416 N N . ARG A 1 180 ? -2.113 13.352 -19.520 1.00 77.12 180 ARG A N 1
ATOM 1417 C CA . ARG A 1 180 ? -3.092 13.461 -20.611 1.00 77.12 180 ARG A CA 1
ATOM 1418 C C . ARG A 1 180 ? -4.106 12.324 -20.596 1.00 77.12 180 ARG A C 1
ATOM 1420 O O . ARG A 1 180 ? -5.252 12.550 -20.985 1.00 77.12 180 ARG A O 1
ATOM 1427 N N . MET A 1 181 ? -3.696 11.122 -20.198 1.00 66.56 181 MET A N 1
ATOM 1428 C CA . MET A 1 181 ? -4.569 9.953 -20.124 1.00 66.56 181 MET A CA 1
ATOM 1429 C C . MET A 1 181 ? -5.635 10.164 -19.038 1.00 66.56 181 MET A C 1
ATOM 1431 O O . MET A 1 181 ? -5.459 9.816 -17.870 1.00 66.56 181 MET A O 1
ATOM 1435 N N . ARG A 1 182 ? -6.772 10.746 -19.438 1.00 59.31 182 ARG A N 1
ATOM 1436 C CA . ARG A 1 182 ? -8.042 10.592 -18.726 1.00 59.31 182 ARG A CA 1
ATOM 1437 C C . ARG A 1 182 ? -8.512 9.165 -18.961 1.00 59.31 182 ARG A C 1
ATOM 1439 O O . ARG A 1 182 ? -8.606 8.738 -20.111 1.00 59.31 182 ARG A O 1
ATOM 1446 N N . ASP A 1 183 ? -8.773 8.438 -17.882 1.00 53.72 183 ASP A N 1
ATOM 1447 C CA . ASP A 1 183 ? -9.234 7.061 -17.988 1.00 53.72 183 ASP A CA 1
ATOM 1448 C C . ASP A 1 183 ? -10.536 7.019 -18.782 1.00 53.72 183 ASP A C 1
ATOM 1450 O O . ASP A 1 183 ? -11.544 7.594 -18.379 1.00 53.72 183 ASP A O 1
ATOM 1454 N N . SER A 1 184 ? -10.493 6.378 -19.946 1.00 50.66 184 SER A N 1
ATOM 1455 C CA . SER A 1 184 ? -11.674 6.134 -20.781 1.00 50.66 184 SER A CA 1
ATOM 1456 C C . SER A 1 184 ? -12.430 4.883 -20.323 1.00 50.66 184 SER A C 1
ATOM 1458 O O . SER A 1 184 ? -13.508 4.603 -20.829 1.00 50.66 184 SER A O 1
ATOM 1460 N N . ASN A 1 185 ? -11.851 4.131 -19.378 1.00 47.03 185 ASN A N 1
ATOM 1461 C CA . ASN A 1 185 ? -12.341 2.837 -18.900 1.00 47.03 185 ASN A CA 1
ATOM 1462 C C . ASN A 1 185 ? -13.149 2.939 -17.593 1.00 47.03 185 ASN A C 1
ATOM 1464 O O . ASN A 1 185 ? -13.510 1.916 -17.020 1.00 47.03 185 ASN A O 1
ATOM 1468 N N . GLY A 1 186 ? -13.390 4.161 -17.108 1.00 43.56 186 GLY A N 1
ATOM 1469 C CA . GLY A 1 186 ? -14.227 4.459 -15.941 1.00 43.56 186 GLY A CA 1
ATOM 1470 C C . GLY A 1 186 ? -15.530 5.181 -16.296 1.00 43.56 186 GLY A C 1
ATOM 1471 O O . GLY A 1 186 ? -16.028 5.935 -15.464 1.00 43.56 186 GLY A O 1
ATOM 1472 N N . ALA A 1 187 ? -16.016 5.009 -17.531 1.00 33.59 187 ALA A N 1
ATOM 1473 C CA . ALA A 1 187 ? -17.352 5.417 -17.966 1.00 33.59 187 ALA A CA 1
ATOM 1474 C C . ALA A 1 187 ? -18.293 4.207 -17.979 1.00 33.59 187 ALA A C 1
ATOM 1476 O O . ALA A 1 187 ? -17.838 3.126 -18.421 1.00 33.59 187 ALA A O 1
#

Sequence (187 aa):
RVLQVGFHLSGNIREPGGPGEPERLYHVSISFDRCKITSVSCGCDNRDLFYCAHVVALSLYRIRHARQVELRLPISETLSQMNRDQLQKFVQYLISAHHTEVLPTAQRLADEILLLGSEINLVHGAPDPTAGAGIEDANCWHLDEEQIQEQVKQLLSNGGYYGASQQLRSMFSKVREMLRMRDSNGA

Secondary structure (DSSP, 8-state):
-EEEETTEEEEEEEEPPSTTPPPEEEEEEEEEETTEEEEEEESS----SS--HHHHHHHHHHHHTTTTSEEE--HHHHHHT--HHHHHHHHHHHHHHHHHHHHHHHHHHHHHHHSTT-GGGGSS-PPPTTS---TTSPPPP---HHHHHHHHHHHHHTTTSTTHHHHHHHHH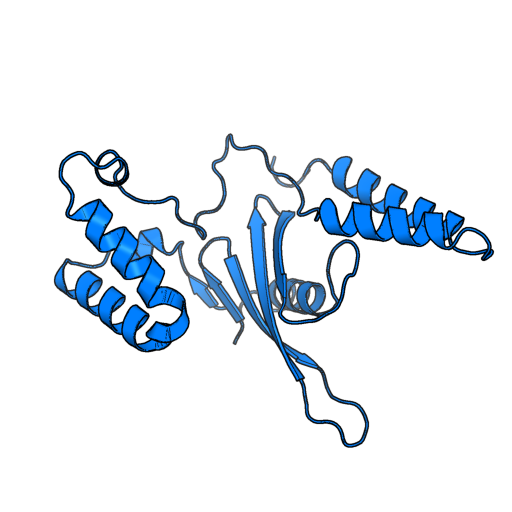HHHHHHHH---SS--

Organism: Macaca mulatta (NCBI:txid9544)

InterPro domains:
  IPR007527 Zinc finger, SWIM-type [PS50966] (26-63)

Foldseek 3Di:
DWEAEAQKIWDWDWDPDDDPDHIDIKIKMFGDDLRATQDIDIPDPDLDQADDPRRVVRVVCCVVVVVPYHYHYQVVVVCVPDDPVRNVVVVVVVCVVPVVPCVVVVVVVVVQVPDPPRPCVVDPHDDGPNNHDDPPDDGAHDGPPVSVVVLLVVLVVVPPDPCSVVVVVVSVVVVVVRVPDDPPSND

Radius of gyration: 20.82 Å; chains: 1; bounding box: 46×37×53 Å

pLDDT: mean 87.27, std 11.34, range [33.59, 98.31]